Protein AF-A0A1A8P3C8-F1 (afdb_monomer)

Foldseek 3Di:
DVVVLVVVVVVLVVVLVVVVVVLVVVLVVVVVVLVVVLVVVVVVLVVVLVVVLVVLVVVLVVVLVVLVVVLVVVLVVVLVVLVVVLVVVVVVVVVVLVVVLVVLLVVLVPDDPVCSVVSSVVSVVVSVVVVVVVNVVSVVVSVVVSVVVSVVSVVVSVVVSVVSVVVSVVVSVVSVVVSVVVVVVSVVVSVVVVVVSVVVSVVVVVVSVLVSLVVVLVSVLVVLLVVLVVLLVVLVVVLVVVLVCLVVVLVVVLVVVLVVVVVVCVVPDPDDPVVVVVVSVVVVVVSVVVSVVVSVVSVVVSVVVSVVSVVVSVVSSVVSVVVSVVVSD

Structure (mmCIF, N/CA/C/O backbone):
data_AF-A0A1A8P3C8-F1
#
_entry.id   AF-A0A1A8P3C8-F1
#
loop_
_atom_site.group_PDB
_atom_site.id
_atom_site.type_symbol
_atom_site.label_atom_id
_atom_site.label_alt_id
_atom_site.label_comp_id
_atom_site.label_asym_id
_atom_site.label_entity_id
_atom_site.label_seq_id
_atom_site.pdbx_PDB_ins_code
_atom_site.Cartn_x
_atom_site.Cartn_y
_atom_site.Cartn_z
_atom_site.occupancy
_atom_site.B_iso_or_equiv
_atom_site.auth_seq_id
_atom_site.auth_comp_id
_atom_site.auth_asym_id
_atom_site.auth_atom_id
_atom_site.pdbx_PDB_model_num
ATOM 1 N N . LEU A 1 1 ? 29.034 16.969 -39.024 1.00 65.69 1 LEU A N 1
ATOM 2 C CA . LEU A 1 1 ? 28.528 15.589 -38.838 1.00 65.69 1 LEU A CA 1
ATOM 3 C C . LEU A 1 1 ? 28.805 15.073 -37.428 1.00 65.69 1 LEU A C 1
ATOM 5 O O . LEU A 1 1 ? 27.858 15.051 -36.661 1.00 65.69 1 LEU A O 1
ATOM 9 N N . ARG A 1 2 ? 30.062 14.889 -36.991 1.00 72.62 2 ARG A N 1
ATOM 10 C CA . ARG A 1 2 ? 30.375 14.493 -35.593 1.00 72.62 2 ARG A CA 1
ATOM 11 C C . ARG A 1 2 ? 29.767 15.404 -34.506 1.00 72.62 2 ARG A C 1
ATOM 13 O O . ARG A 1 2 ? 29.265 14.941 -33.492 1.00 72.62 2 ARG A O 1
ATOM 20 N N . ARG A 1 3 ? 29.732 16.724 -34.744 1.00 83.31 3 ARG A N 1
ATOM 21 C CA . ARG A 1 3 ? 29.072 17.710 -33.857 1.00 83.31 3 ARG A CA 1
ATOM 22 C C . ARG A 1 3 ? 27.536 17.617 -33.864 1.00 83.31 3 ARG A C 1
ATOM 24 O O . ARG A 1 3 ? 26.894 18.076 -32.928 1.00 83.31 3 ARG A O 1
ATOM 31 N N . GLN A 1 4 ? 26.939 17.093 -34.931 1.00 82.19 4 GLN A N 1
ATOM 32 C CA . GLN A 1 4 ? 25.492 16.899 -35.036 1.00 82.19 4 GLN A CA 1
ATOM 33 C C . GLN A 1 4 ? 25.075 15.614 -34.319 1.00 82.19 4 GLN A C 1
ATOM 35 O O . GLN A 1 4 ? 24.212 15.687 -33.457 1.00 82.19 4 GLN A O 1
ATOM 40 N N . GLU A 1 5 ? 25.782 14.510 -34.560 1.00 81.06 5 GLU A N 1
ATOM 41 C CA . GLU A 1 5 ? 25.603 13.233 -33.851 1.00 81.06 5 GLU A CA 1
ATOM 42 C C . GLU A 1 5 ? 25.737 13.417 -32.327 1.00 81.06 5 GLU A C 1
ATOM 44 O O . GLU A 1 5 ? 24.886 12.975 -31.561 1.00 81.06 5 GLU A O 1
ATOM 49 N N . LEU A 1 6 ? 26.731 14.191 -31.868 1.00 86.25 6 LEU A N 1
ATOM 50 C CA . LEU A 1 6 ? 26.887 14.513 -30.443 1.00 86.25 6 LEU A CA 1
ATOM 51 C C . LEU A 1 6 ? 25.710 15.327 -29.870 1.00 86.25 6 LEU A C 1
ATOM 53 O O . LEU A 1 6 ? 25.357 15.171 -28.703 1.00 86.25 6 LEU A O 1
ATOM 57 N N . ARG A 1 7 ? 25.110 16.223 -30.665 1.00 90.00 7 ARG A N 1
ATOM 58 C CA . ARG A 1 7 ? 23.929 16.990 -30.236 1.00 90.00 7 ARG A CA 1
ATOM 59 C C . ARG A 1 7 ? 22.693 16.098 -30.153 1.00 90.00 7 ARG A C 1
ATOM 61 O O . ARG A 1 7 ? 21.955 16.218 -29.184 1.00 90.00 7 ARG A O 1
ATOM 68 N N . GLU A 1 8 ? 22.509 15.201 -31.119 1.00 88.50 8 GLU A N 1
ATOM 69 C CA . GLU A 1 8 ? 21.424 14.212 -31.129 1.00 88.50 8 GLU A CA 1
ATOM 70 C C . GLU A 1 8 ? 21.499 13.301 -29.889 1.00 88.50 8 GLU A C 1
ATOM 72 O O . GLU A 1 8 ? 20.498 13.137 -29.197 1.00 88.50 8 GLU A O 1
ATOM 77 N N . LEU A 1 9 ? 22.696 12.822 -29.523 1.00 88.69 9 LEU A N 1
ATOM 78 C CA . LEU A 1 9 ? 22.902 12.024 -28.304 1.00 88.69 9 LEU A CA 1
ATOM 79 C C . LEU A 1 9 ? 22.578 12.795 -27.014 1.00 88.69 9 LEU A C 1
ATOM 81 O O . LEU A 1 9 ? 21.947 12.253 -26.112 1.00 88.69 9 LEU A O 1
ATOM 85 N N . ARG A 1 10 ? 22.968 14.073 -26.922 1.00 93.00 10 ARG A N 1
ATOM 86 C CA . ARG A 1 10 ? 22.642 14.913 -25.754 1.00 93.00 10 ARG A CA 1
ATOM 87 C C . ARG A 1 10 ? 21.142 15.165 -25.615 1.00 93.00 10 ARG A C 1
ATOM 89 O O . ARG A 1 10 ? 20.639 15.222 -24.497 1.00 93.00 10 ARG A O 1
ATOM 96 N N . LEU A 1 11 ? 20.440 15.351 -26.733 1.00 93.81 11 LEU A N 1
ATOM 97 C CA . LEU A 1 11 ? 18.987 15.515 -26.725 1.00 93.81 11 LEU A CA 1
ATOM 98 C C . LEU A 1 11 ? 18.300 14.229 -26.267 1.00 93.81 11 LEU A C 1
ATOM 100 O O . LEU A 1 11 ? 17.452 14.300 -25.383 1.00 93.81 11 LEU A O 1
ATOM 104 N N . LEU A 1 12 ? 18.729 13.074 -26.786 1.00 93.38 12 LEU A N 1
ATOM 105 C CA . LEU A 1 12 ? 18.213 11.772 -26.368 1.00 93.38 12 LEU A CA 1
ATOM 106 C C . LEU A 1 12 ? 18.389 11.555 -24.857 1.00 93.38 12 LEU A C 1
ATOM 108 O O . LEU A 1 12 ? 17.423 11.249 -24.169 1.00 93.38 12 LEU A O 1
ATOM 112 N N . GLN A 1 13 ? 19.582 11.828 -24.321 1.00 93.75 13 GLN A N 1
ATOM 113 C CA . GLN A 1 13 ? 19.852 11.714 -22.884 1.00 93.75 13 GLN A CA 1
ATOM 114 C C . GLN A 1 13 ? 18.961 12.642 -22.040 1.00 93.75 13 GLN A C 1
ATOM 116 O O . GLN A 1 13 ? 18.488 12.265 -20.968 1.00 93.75 13 GLN A O 1
ATOM 121 N N . LYS A 1 14 ? 18.706 13.867 -22.514 1.00 96.88 14 LYS A N 1
ATOM 122 C CA . LYS A 1 14 ? 17.813 14.809 -21.825 1.00 96.88 14 LYS A CA 1
ATOM 123 C C . LYS A 1 14 ? 16.360 14.323 -21.833 1.00 96.88 14 LYS A C 1
ATOM 125 O O . LYS A 1 14 ? 15.650 14.510 -20.848 1.00 96.88 14 LYS A O 1
ATOM 130 N N . GLU A 1 15 ? 15.910 13.720 -22.931 1.00 94.88 15 GLU A N 1
ATOM 131 C CA . GLU A 1 15 ? 14.579 13.114 -23.030 1.00 94.88 15 GLU A CA 1
ATOM 132 C C . GLU A 1 15 ? 14.437 11.893 -22.115 1.00 94.88 15 GLU A C 1
ATOM 134 O O . GLU A 1 15 ? 13.430 11.791 -21.419 1.00 94.88 15 GLU A O 1
ATOM 139 N N . GLU A 1 16 ? 15.452 11.025 -22.056 1.00 95.06 16 GLU A N 1
ATOM 140 C CA . GLU A 1 16 ? 15.522 9.884 -21.130 1.00 95.06 16 GLU A CA 1
ATOM 141 C C . GLU A 1 16 ? 15.385 10.342 -19.673 1.00 95.06 16 GLU A C 1
ATOM 143 O O . GLU A 1 16 ? 14.496 9.881 -18.958 1.00 95.06 16 GLU A O 1
ATOM 148 N N . GLN A 1 17 ? 16.199 11.318 -19.253 1.00 96.44 17 GLN A N 1
ATOM 149 C CA . GLN A 1 17 ? 16.143 11.884 -17.900 1.00 96.44 17 GLN A CA 1
ATOM 150 C C . GLN A 1 17 ? 14.775 12.491 -17.586 1.00 96.44 17 GLN A C 1
ATOM 152 O O . GLN A 1 17 ? 14.251 12.318 -16.487 1.00 96.44 17 GLN A O 1
ATOM 157 N N . ARG A 1 18 ? 14.172 13.193 -18.551 1.00 97.81 18 ARG A N 1
ATOM 158 C CA . ARG A 1 18 ? 12.847 13.795 -18.378 1.00 97.81 18 ARG A CA 1
ATOM 159 C C . ARG A 1 18 ? 11.758 12.736 -18.231 1.00 97.81 18 ARG A C 1
ATOM 161 O O . ARG A 1 18 ? 10.887 12.892 -17.380 1.00 97.81 18 ARG A O 1
ATOM 168 N N . ALA A 1 19 ? 11.801 11.684 -19.045 1.00 97.06 19 ALA A N 1
ATOM 169 C CA . ALA A 1 19 ? 10.847 10.584 -18.971 1.00 97.06 19 ALA A CA 1
ATOM 170 C C . ALA A 1 19 ? 10.984 9.821 -17.646 1.00 97.06 19 ALA A C 1
ATOM 172 O O 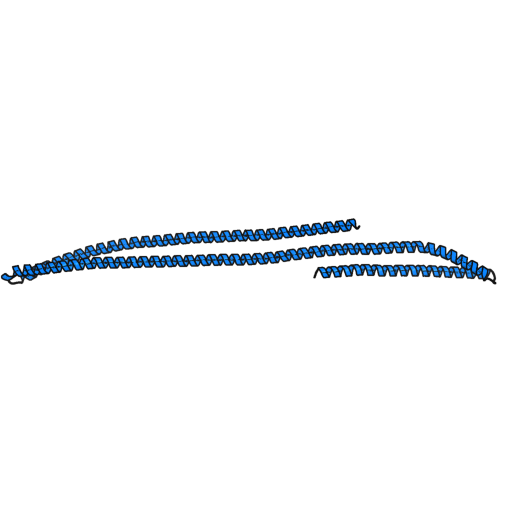. ALA A 1 19 ? 9.977 9.530 -17.003 1.00 97.06 19 ALA A O 1
ATOM 173 N N . GLN A 1 20 ? 12.219 9.576 -17.197 1.00 97.00 20 GLN A N 1
ATOM 174 C CA . GLN A 1 20 ? 12.497 8.939 -15.913 1.00 97.00 20 GLN A CA 1
ATOM 175 C C . GLN A 1 20 ? 12.000 9.789 -14.739 1.00 97.00 20 GLN A C 1
ATOM 177 O O . GLN A 1 20 ? 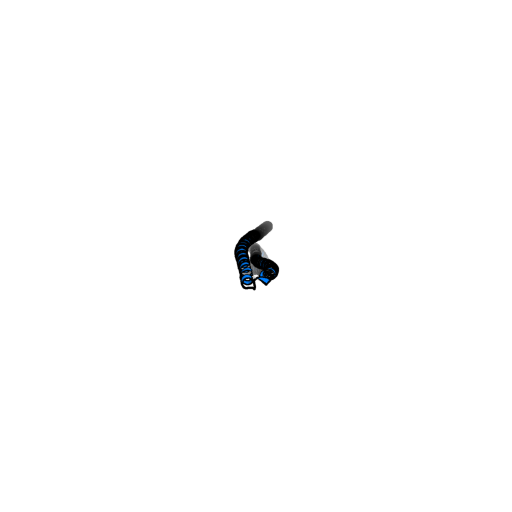11.265 9.280 -13.903 1.00 97.00 20 GLN A O 1
ATOM 182 N N . ALA A 1 21 ? 12.318 11.086 -14.710 1.00 98.06 21 ALA A N 1
ATOM 183 C CA . ALA A 1 21 ? 11.843 11.993 -13.666 1.00 98.06 21 ALA A CA 1
ATOM 184 C C . ALA A 1 21 ? 10.308 12.095 -13.638 1.00 98.06 21 ALA A C 1
ATOM 186 O O . ALA A 1 21 ? 9.705 12.081 -12.567 1.00 98.06 21 ALA A O 1
ATOM 187 N N . GLY A 1 22 ? 9.672 12.155 -14.813 1.00 98.25 22 GLY A N 1
ATOM 188 C CA . GLY A 1 22 ? 8.214 12.173 -14.927 1.00 98.25 22 GLY A CA 1
ATOM 189 C C . GLY A 1 22 ? 7.567 10.893 -14.400 1.00 98.25 22 GLY A C 1
ATOM 190 O O . GLY A 1 22 ? 6.559 10.963 -13.697 1.00 98.25 22 GLY A O 1
ATOM 191 N N . LEU A 1 23 ? 8.160 9.730 -14.692 1.00 98.31 23 LEU A N 1
ATOM 192 C CA . LEU A 1 23 ? 7.687 8.469 -14.136 1.00 98.31 23 LEU A CA 1
ATOM 193 C C . LEU A 1 23 ? 7.885 8.435 -12.619 1.00 98.31 23 LEU A C 1
ATOM 195 O O . LEU A 1 23 ? 6.915 8.193 -11.914 1.00 98.31 23 LEU A O 1
ATOM 199 N N . THR A 1 24 ? 9.081 8.735 -12.107 1.00 97.88 24 THR A N 1
ATOM 200 C CA . THR A 1 24 ? 9.362 8.748 -10.661 1.00 97.88 24 THR A CA 1
ATOM 201 C C . THR A 1 24 ? 8.366 9.619 -9.898 1.00 97.88 24 THR A C 1
ATOM 203 O O . THR A 1 24 ? 7.725 9.125 -8.975 1.00 97.88 24 THR A O 1
ATOM 206 N N . ALA A 1 25 ? 8.131 10.855 -10.350 1.00 98.50 25 ALA A N 1
ATOM 207 C CA . ALA A 1 25 ? 7.164 11.756 -9.722 1.00 98.50 25 ALA A CA 1
ATOM 208 C C . ALA A 1 25 ? 5.732 11.184 -9.725 1.00 98.50 25 ALA A C 1
ATOM 210 O O . ALA A 1 25 ? 4.996 11.319 -8.747 1.00 98.50 25 ALA A O 1
ATOM 211 N N . LYS A 1 26 ? 5.328 10.503 -10.807 1.00 98.44 26 LYS A N 1
ATOM 212 C CA . LYS A 1 26 ? 4.030 9.816 -10.878 1.00 98.44 26 LYS A CA 1
ATOM 213 C C . LYS A 1 26 ? 3.940 8.673 -9.859 1.00 98.44 26 LYS A C 1
ATOM 215 O O . LYS A 1 26 ? 2.918 8.554 -9.188 1.00 98.44 26 LYS A O 1
A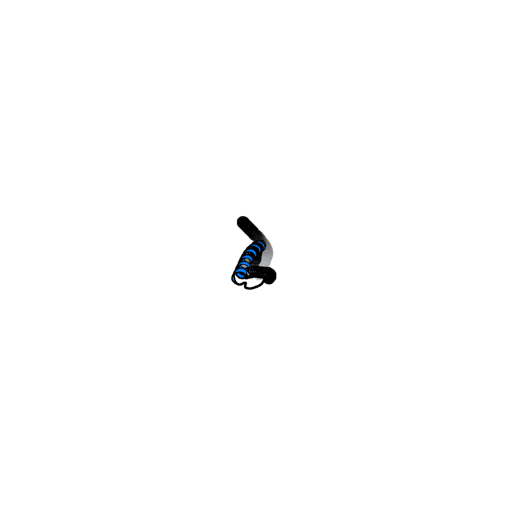TOM 220 N N . LEU A 1 27 ? 4.975 7.838 -9.739 1.00 98.19 27 LEU A N 1
ATOM 221 C CA . LEU A 1 27 ? 4.982 6.700 -8.806 1.00 98.19 27 LEU A CA 1
ATOM 222 C C . LEU A 1 27 ? 5.005 7.167 -7.342 1.00 98.19 27 LEU A C 1
ATOM 224 O O . LEU A 1 27 ? 4.300 6.600 -6.504 1.00 98.19 27 LEU A O 1
ATOM 228 N N . GLU A 1 28 ? 5.752 8.231 -7.043 1.00 98.00 28 GLU A N 1
ATOM 229 C CA . GLU A 1 28 ? 5.759 8.884 -5.729 1.00 98.00 28 GLU A CA 1
ATOM 230 C C . GLU A 1 28 ? 4.367 9.420 -5.380 1.00 98.00 28 GLU A C 1
ATOM 232 O O . GLU A 1 28 ? 3.825 9.084 -4.328 1.00 98.00 28 GLU A O 1
ATOM 237 N N . SER A 1 29 ? 3.734 10.152 -6.302 1.00 98.31 29 SER A N 1
ATOM 238 C CA . SER A 1 29 ? 2.381 10.684 -6.109 1.00 98.31 29 SER A CA 1
ATOM 239 C C . SER A 1 29 ? 1.339 9.582 -5.877 1.00 98.31 29 SER A C 1
ATOM 241 O O . SER A 1 29 ? 0.492 9.716 -4.993 1.00 98.31 29 SER A O 1
ATOM 243 N N . GLN A 1 30 ? 1.414 8.466 -6.611 1.00 97.94 30 GLN A N 1
ATOM 244 C CA . GLN A 1 30 ? 0.529 7.314 -6.394 1.00 97.94 30 GLN A CA 1
ATOM 245 C C . GLN A 1 30 ? 0.724 6.687 -5.008 1.00 97.94 30 GLN A C 1
ATOM 247 O O . GLN A 1 30 ? -0.255 6.347 -4.342 1.00 97.94 30 GLN A O 1
ATOM 252 N N . THR A 1 31 ? 1.976 6.558 -4.565 1.00 97.69 31 THR A N 1
ATOM 253 C CA . THR A 1 31 ? 2.311 6.046 -3.227 1.00 97.69 31 THR A CA 1
ATOM 254 C C . THR A 1 31 ? 1.752 6.956 -2.138 1.00 97.69 31 THR A C 1
ATOM 256 O O . THR A 1 31 ? 1.104 6.480 -1.209 1.00 97.69 31 THR A O 1
ATOM 259 N N . GLU A 1 32 ? 1.938 8.269 -2.278 1.00 97.94 32 GLU A N 1
ATOM 260 C CA . GLU A 1 32 ? 1.443 9.257 -1.320 1.00 97.94 32 GLU A CA 1
ATOM 261 C C . GLU A 1 32 ? -0.091 9.281 -1.267 1.00 97.94 32 GLU A C 1
ATOM 263 O O . GLU A 1 32 ? -0.680 9.331 -0.188 1.00 97.94 32 GLU A O 1
ATOM 268 N N . GLN A 1 33 ? -0.764 9.205 -2.418 1.00 97.69 33 GLN A N 1
ATOM 269 C CA . GLN A 1 33 ? -2.224 9.155 -2.479 1.00 97.69 33 GLN A CA 1
ATOM 270 C C . GLN A 1 33 ? -2.779 7.888 -1.816 1.00 97.69 33 GLN A C 1
ATOM 272 O O . GLN A 1 33 ? -3.798 7.942 -1.129 1.00 97.69 33 GLN A O 1
ATOM 277 N N . MET A 1 34 ? -2.123 6.746 -2.017 1.00 97.44 34 MET A N 1
ATOM 278 C CA . MET A 1 34 ? -2.484 5.489 -1.367 1.00 97.44 34 MET A CA 1
ATOM 279 C C . MET A 1 34 ? -2.292 5.582 0.155 1.00 97.44 34 MET A C 1
ATOM 281 O O . MET A 1 34 ? -3.234 5.288 0.889 1.00 97.44 34 MET A O 1
ATOM 285 N N . GLN A 1 35 ? -1.160 6.119 0.625 1.00 96.69 35 GLN A N 1
ATOM 286 C CA . GLN A 1 35 ? -0.916 6.336 2.055 1.00 96.69 35 GLN A CA 1
ATOM 287 C C . GLN A 1 35 ? -1.957 7.271 2.685 1.00 96.69 35 GLN A C 1
ATOM 289 O O . GLN A 1 35 ? -2.538 6.943 3.713 1.00 96.69 35 GLN A O 1
ATOM 294 N N . LYS A 1 36 ? -2.270 8.402 2.037 1.00 98.06 36 LYS A N 1
ATOM 295 C CA . LYS A 1 36 ? -3.286 9.346 2.532 1.00 98.06 36 LYS A CA 1
ATOM 296 C C . LYS A 1 36 ? -4.665 8.705 2.672 1.00 98.06 36 LYS A C 1
ATOM 298 O O . LYS A 1 36 ? -5.367 8.999 3.635 1.00 98.06 36 LYS A O 1
ATOM 303 N N . ARG A 1 37 ? -5.067 7.853 1.720 1.00 97.31 37 ARG A N 1
ATOM 304 C CA . ARG A 1 37 ? -6.344 7.122 1.794 1.00 97.31 37 ARG A CA 1
ATOM 305 C C . ARG A 1 37 ? -6.354 6.156 2.978 1.00 97.31 37 ARG A C 1
ATOM 307 O O . ARG A 1 37 ? -7.315 6.166 3.739 1.00 97.31 37 ARG A O 1
ATOM 314 N N . PHE A 1 38 ? -5.269 5.410 3.175 1.00 97.06 38 PHE A N 1
ATOM 315 C CA . PHE A 1 38 ? -5.132 4.498 4.308 1.00 97.06 38 PHE A CA 1
ATOM 316 C C . PHE A 1 38 ? -5.170 5.220 5.660 1.00 97.06 38 PHE A C 1
ATOM 318 O O . PHE A 1 38 ? -5.892 4.804 6.564 1.00 97.06 38 PHE A O 1
ATOM 325 N N . ASP A 1 39 ? -4.461 6.341 5.793 1.00 97.12 39 ASP A N 1
ATOM 326 C CA . ASP A 1 39 ? -4.458 7.124 7.031 1.00 97.12 39 ASP A CA 1
ATOM 327 C C . ASP A 1 39 ? -5.857 7.685 7.337 1.00 97.12 39 ASP A C 1
ATOM 329 O O . ASP A 1 39 ? -6.294 7.712 8.490 1.00 97.12 39 ASP A O 1
ATOM 333 N N . GLN A 1 40 ? -6.589 8.127 6.309 1.00 97.56 40 GLN A N 1
ATOM 334 C CA . GLN A 1 40 ? -7.971 8.593 6.454 1.00 97.56 40 GLN A CA 1
ATOM 335 C C . GLN A 1 40 ? -8.907 7.466 6.891 1.00 97.56 40 GLN A C 1
ATOM 337 O O . GLN A 1 40 ? -9.678 7.656 7.833 1.00 97.56 40 GLN A O 1
ATOM 342 N N . GLU A 1 41 ? -8.823 6.301 6.250 1.00 96.81 41 GLU A N 1
ATOM 343 C CA . GLU A 1 41 ? -9.629 5.128 6.594 1.00 96.81 41 GLU A CA 1
ATOM 344 C C . GLU A 1 41 ? -9.333 4.642 8.018 1.00 96.81 41 GLU A C 1
ATOM 346 O O . GLU A 1 41 ? -10.257 4.443 8.808 1.00 96.81 41 GLU A O 1
ATOM 351 N N . THR A 1 42 ? -8.055 4.561 8.390 1.00 96.38 42 THR A N 1
ATOM 352 C CA . THR A 1 42 ? -7.607 4.183 9.737 1.00 96.38 42 THR A CA 1
ATOM 353 C C . THR A 1 42 ? -8.177 5.121 10.794 1.00 96.38 42 THR A C 1
ATOM 355 O O . THR A 1 42 ? -8.770 4.679 11.781 1.00 96.38 42 THR A O 1
ATOM 358 N N . ASN A 1 43 ? -8.045 6.432 10.580 1.00 97.00 43 ASN A N 1
ATOM 359 C CA . ASN A 1 43 ? -8.548 7.430 11.517 1.00 97.00 43 ASN A CA 1
ATOM 360 C C . ASN A 1 43 ? -10.078 7.418 11.608 1.00 97.00 43 ASN A C 1
ATOM 362 O O . ASN A 1 43 ? -10.623 7.534 12.707 1.00 97.00 43 ASN A O 1
ATOM 366 N N . ALA A 1 44 ? -10.775 7.252 10.482 1.00 97.12 44 ALA A N 1
ATOM 367 C CA . ALA A 1 44 ? -12.229 7.152 10.455 1.00 97.12 44 ALA A CA 1
ATOM 368 C C . ALA A 1 44 ? -12.718 5.915 11.220 1.00 97.12 44 ALA A C 1
ATOM 370 O O . ALA A 1 44 ? -13.604 6.030 12.067 1.00 97.12 44 ALA A O 1
ATOM 371 N N . LYS A 1 45 ? -12.097 4.754 10.981 1.00 96.50 45 LYS A N 1
ATOM 372 C CA . LYS A 1 45 ? -12.454 3.490 11.632 1.00 96.50 45 LYS A CA 1
ATOM 373 C C . LYS A 1 45 ? -12.170 3.543 13.130 1.00 96.50 45 LYS A C 1
ATOM 375 O O . LYS A 1 45 ? -13.045 3.222 13.928 1.00 96.50 45 LYS A O 1
ATOM 380 N N . LYS A 1 46 ? -11.001 4.057 13.525 1.00 95.44 46 LYS A N 1
ATOM 381 C CA . LYS A 1 46 ? -10.655 4.277 14.935 1.00 95.44 46 LYS A CA 1
ATOM 382 C C . LYS A 1 46 ? -11.676 5.182 15.625 1.00 95.44 46 LYS A C 1
ATOM 384 O O . LYS A 1 46 ? -12.238 4.793 16.642 1.00 95.44 46 LYS A O 1
ATOM 389 N N . LYS A 1 47 ? -11.980 6.342 15.035 1.00 97.44 47 LYS A N 1
ATOM 390 C CA . LYS A 1 47 ? -12.955 7.288 15.592 1.00 97.44 47 LYS A CA 1
ATOM 391 C C . LYS A 1 47 ? -14.354 6.679 15.710 1.00 97.44 47 LYS A C 1
ATOM 393 O O . LYS A 1 47 ? -15.035 6.931 16.701 1.00 97.44 47 LYS A O 1
ATOM 398 N N . HIS A 1 48 ? -14.781 5.900 14.718 1.00 97.00 48 HIS A N 1
ATOM 399 C CA . HIS A 1 48 ? -16.066 5.206 14.750 1.00 97.00 48 HIS A CA 1
ATOM 400 C C . HIS A 1 48 ? -16.147 4.252 15.946 1.00 97.00 48 HIS A C 1
ATOM 402 O O . HIS A 1 48 ? -17.041 4.404 16.774 1.00 97.00 48 HIS A O 1
ATOM 408 N N . TYR A 1 49 ? -15.178 3.345 16.093 1.00 97.44 49 TYR A N 1
ATOM 409 C CA . TYR A 1 49 ? -15.176 2.388 17.199 1.00 97.44 49 TYR A CA 1
ATOM 410 C C . TYR A 1 49 ? -14.997 3.046 18.572 1.00 97.44 49 TYR A C 1
ATOM 412 O O . TYR A 1 49 ? -15.620 2.597 19.529 1.00 97.44 49 TYR A O 1
ATOM 420 N N . ASP A 1 50 ? -14.193 4.107 18.678 1.00 96.69 50 ASP A N 1
ATOM 421 C CA . ASP A 1 50 ? -14.032 4.850 19.933 1.00 96.69 50 ASP A CA 1
ATOM 422 C C . ASP A 1 50 ? -15.368 5.506 20.353 1.00 96.69 50 ASP A C 1
ATOM 424 O O . ASP A 1 50 ? -15.765 5.421 21.514 1.00 96.69 50 ASP A O 1
ATOM 428 N N . THR A 1 51 ? -16.110 6.082 19.395 1.00 98.00 51 THR A N 1
ATOM 429 C CA . THR A 1 51 ? -17.433 6.695 19.639 1.00 98.00 51 THR A CA 1
ATOM 430 C C . THR A 1 51 ? -18.482 5.652 20.031 1.00 98.00 51 THR A C 1
ATOM 432 O O . THR A 1 51 ? -19.246 5.845 20.975 1.00 98.00 51 THR A O 1
ATOM 435 N N . GLU A 1 52 ? -18.531 4.532 19.311 1.00 97.69 52 GLU A N 1
ATOM 436 C CA . GLU A 1 52 ? -19.491 3.459 19.575 1.00 97.69 52 GLU A CA 1
ATOM 437 C C . GLU A 1 52 ? -19.223 2.763 20.917 1.00 97.69 52 GLU A C 1
ATOM 439 O O . GLU A 1 52 ? -20.167 2.429 21.635 1.00 97.69 52 GLU A O 1
ATOM 444 N N . LEU A 1 53 ? -17.951 2.618 21.308 1.00 97.00 53 LEU A N 1
ATOM 445 C CA . LEU A 1 53 ? -17.579 2.112 22.627 1.00 97.00 53 LEU A CA 1
ATOM 446 C C . LEU A 1 53 ? -18.068 3.046 23.740 1.00 97.00 53 LEU A C 1
ATOM 448 O O . LEU A 1 53 ? -18.685 2.578 24.695 1.00 97.00 53 LEU A O 1
ATOM 452 N N . GLU A 1 54 ? -17.856 4.358 23.603 1.00 97.31 54 GLU A N 1
ATOM 453 C CA . GLU A 1 54 ? -18.339 5.347 24.575 1.00 97.31 54 GLU A CA 1
ATOM 454 C C . GLU A 1 54 ? -19.875 5.329 24.684 1.00 97.31 54 GLU A C 1
ATOM 456 O O . GLU A 1 54 ? -20.438 5.318 25.784 1.00 97.31 54 GLU A O 1
ATOM 461 N N . ASN A 1 55 ? -20.571 5.264 23.546 1.00 97.75 55 ASN A N 1
ATOM 462 C CA . ASN A 1 55 ? -22.029 5.157 23.505 1.00 97.75 55 ASN A CA 1
ATOM 463 C C . ASN A 1 55 ? -22.525 3.890 24.212 1.00 97.75 55 ASN A C 1
ATOM 465 O O . ASN A 1 55 ? -23.469 3.952 25.006 1.00 97.75 55 ASN A O 1
ATOM 469 N N . MET A 1 56 ? -21.881 2.753 23.952 1.00 97.44 56 MET A N 1
ATOM 470 C CA . MET A 1 56 ? -22.196 1.477 24.583 1.00 97.44 56 MET A CA 1
ATOM 471 C C . MET A 1 56 ? -21.983 1.540 26.100 1.00 97.44 56 MET A C 1
ATOM 473 O O . MET A 1 56 ? -22.885 1.173 26.852 1.00 97.44 56 MET A O 1
ATOM 477 N N . GLU A 1 57 ? -20.853 2.067 26.571 1.00 96.12 57 GLU A N 1
ATOM 478 C CA . GLU A 1 57 ? -20.570 2.222 28.004 1.00 96.12 57 GLU A CA 1
ATOM 479 C C . GLU A 1 57 ? -21.599 3.123 28.696 1.00 96.12 57 GLU A C 1
ATOM 481 O O . GLU A 1 57 ? -22.098 2.803 29.781 1.00 96.12 57 GLU A O 1
ATOM 486 N N . LYS A 1 58 ? -21.992 4.221 28.044 1.00 98.00 58 LYS A N 1
ATOM 487 C CA . LYS A 1 58 ? -23.029 5.123 28.552 1.00 98.00 58 LYS A CA 1
ATOM 488 C C . LYS A 1 58 ? -24.387 4.429 28.666 1.00 98.00 58 LYS A C 1
ATOM 490 O O . LYS A 1 58 ? -25.062 4.582 29.685 1.00 98.00 58 LYS A O 1
ATOM 495 N N . GLN A 1 59 ? -24.783 3.656 27.656 1.00 97.38 59 GLN A N 1
ATOM 496 C CA . GLN A 1 59 ? -26.028 2.881 27.685 1.00 97.38 59 GLN A CA 1
ATOM 497 C C . GLN A 1 59 ? -26.005 1.810 28.781 1.00 97.38 59 GLN A C 1
ATOM 499 O O . GLN A 1 59 ? -26.990 1.643 29.502 1.00 97.38 59 GLN A O 1
ATOM 504 N N . GLN A 1 60 ? -24.881 1.107 28.943 1.00 97.12 60 GLN A N 1
ATOM 505 C CA . GLN A 1 60 ? -24.706 0.100 29.990 1.00 97.12 60 GLN A CA 1
ATOM 506 C C . GLN A 1 60 ? -24.827 0.715 31.385 1.00 97.12 60 GLN A C 1
ATOM 508 O O . GLN A 1 60 ? -25.574 0.198 32.215 1.00 97.12 60 GLN A O 1
ATOM 513 N N . LYS A 1 61 ? -24.171 1.858 31.620 1.00 97.38 61 LYS A N 1
ATOM 514 C CA . LYS A 1 61 ? -24.265 2.596 32.883 1.00 97.38 61 LYS A CA 1
ATOM 515 C C . LYS A 1 61 ? -25.709 2.988 33.207 1.00 97.38 61 LYS A C 1
ATOM 517 O O . LYS A 1 61 ? -26.193 2.681 34.290 1.00 97.38 61 LYS A O 1
ATOM 522 N N . GLN A 1 62 ? -26.420 3.586 32.250 1.00 97.81 62 GLN A N 1
ATOM 523 C CA . GLN A 1 62 ? -27.827 3.964 32.431 1.00 97.81 62 GLN A CA 1
ATOM 524 C C . GLN A 1 62 ? -28.726 2.758 32.729 1.00 97.81 62 GLN A C 1
ATOM 526 O O . GLN A 1 62 ? -29.661 2.858 33.524 1.00 97.81 62 GLN A O 1
ATOM 531 N N . LYS A 1 63 ? -28.456 1.607 32.101 1.00 97.56 63 LYS A N 1
ATOM 532 C CA . LYS A 1 63 ? -29.208 0.372 32.344 1.00 97.56 63 LYS A CA 1
ATOM 533 C C . LYS A 1 63 ? -29.013 -0.131 33.777 1.00 97.56 63 LYS A C 1
ATOM 535 O O . LYS A 1 63 ? -30.003 -0.480 34.414 1.00 97.56 63 LYS A O 1
ATOM 540 N N . ILE A 1 64 ? -27.777 -0.133 34.283 1.00 97.75 64 ILE A N 1
ATOM 541 C CA . ILE A 1 64 ? -27.470 -0.524 35.668 1.00 97.75 64 ILE A CA 1
ATOM 542 C C . ILE A 1 64 ? -28.138 0.431 36.660 1.00 97.75 64 ILE A C 1
ATOM 544 O O . ILE A 1 64 ? -28.900 -0.024 37.508 1.00 97.75 64 ILE A O 1
ATOM 548 N N . GLU A 1 65 ? -27.956 1.745 36.489 1.00 97.81 65 GLU A N 1
ATOM 549 C CA . GLU A 1 65 ? -28.559 2.766 37.362 1.00 97.81 65 GLU A CA 1
ATOM 550 C C . GLU A 1 65 ? -30.090 2.631 37.428 1.00 97.81 65 GLU A C 1
ATOM 552 O O . GLU A 1 65 ? -30.697 2.772 38.492 1.00 97.81 65 GLU A O 1
ATOM 557 N N . LYS A 1 66 ? -30.732 2.305 36.299 1.00 98.19 66 LYS A N 1
ATOM 558 C CA . LYS A 1 66 ? -32.176 2.060 36.246 1.00 98.19 66 LYS A CA 1
ATOM 559 C C . LYS A 1 66 ? -32.585 0.820 37.045 1.00 98.19 66 LYS A C 1
ATOM 561 O O . LYS A 1 66 ? -33.553 0.886 37.798 1.00 98.19 66 LYS A O 1
ATOM 566 N N . ILE A 1 67 ? -31.863 -0.292 36.898 1.00 97.94 67 ILE A N 1
ATOM 567 C CA . ILE A 1 67 ? -32.148 -1.527 37.646 1.00 97.94 67 ILE A CA 1
ATOM 568 C C . ILE A 1 67 ? -31.974 -1.282 39.150 1.00 97.94 67 ILE A C 1
ATOM 570 O O . ILE A 1 67 ? -32.841 -1.662 39.934 1.00 97.94 67 ILE A O 1
ATOM 574 N N . GLU A 1 68 ? -30.912 -0.586 39.559 1.00 97.19 68 GLU A N 1
ATOM 575 C CA . GLU A 1 68 ? -30.678 -0.230 40.963 1.00 97.19 68 GLU A CA 1
ATOM 576 C C . GLU A 1 68 ? -31.783 0.675 41.527 1.00 97.19 68 GLU A C 1
ATOM 578 O O . GLU A 1 68 ? -32.236 0.487 42.663 1.00 97.19 68 GLU A O 1
ATOM 583 N N . ALA A 1 69 ? -32.261 1.647 40.745 1.00 98.06 69 ALA A N 1
ATOM 584 C CA . ALA A 1 69 ? -33.392 2.484 41.133 1.00 98.06 69 ALA A CA 1
ATOM 585 C C . ALA A 1 69 ? -34.670 1.647 41.324 1.00 98.06 69 ALA A C 1
ATOM 587 O O . ALA A 1 69 ? -35.334 1.760 42.359 1.00 98.06 69 ALA A O 1
ATOM 588 N N . ASP A 1 70 ? -34.972 0.749 40.383 1.00 98.06 70 ASP A N 1
ATOM 589 C CA . ASP A 1 70 ? -36.129 -0.149 40.453 1.00 98.06 70 ASP A CA 1
ATOM 590 C C . ASP A 1 70 ? -36.033 -1.111 41.652 1.00 98.06 70 ASP A C 1
ATOM 592 O O . ASP A 1 70 ? -37.023 -1.357 42.347 1.00 98.06 70 ASP A O 1
ATOM 596 N N . HIS A 1 71 ? -34.838 -1.631 41.945 1.00 98.06 71 HIS A N 1
ATOM 597 C CA . HIS A 1 71 ? -34.554 -2.456 43.123 1.00 98.06 71 HIS A CA 1
ATOM 598 C C . HIS A 1 71 ? -34.839 -1.720 44.430 1.00 98.06 71 HIS A C 1
ATOM 600 O O . HIS A 1 71 ? -35.473 -2.288 45.323 1.00 98.06 71 HIS A O 1
ATOM 606 N N . ASN A 1 72 ? -34.416 -0.458 44.538 1.00 97.38 72 ASN A N 1
ATOM 607 C CA . ASN A 1 72 ? -34.672 0.377 45.711 1.00 97.38 72 ASN A CA 1
ATOM 608 C C . ASN A 1 72 ? -36.170 0.637 45.917 1.00 97.38 72 ASN A C 1
ATOM 610 O O . ASN A 1 72 ? -36.665 0.541 47.045 1.00 97.38 72 ASN A O 1
ATOM 614 N N . VAL A 1 73 ? -36.907 0.923 44.838 1.00 98.00 73 VAL A N 1
ATOM 615 C CA . VAL A 1 73 ? -38.365 1.114 44.890 1.00 98.00 73 VAL A CA 1
ATOM 616 C C . VAL A 1 73 ? -39.059 -0.171 45.344 1.00 98.00 73 VAL A C 1
ATOM 618 O O . VAL A 1 73 ? -39.800 -0.148 46.328 1.00 98.00 73 VAL A O 1
ATOM 621 N N . LYS A 1 74 ? -38.750 -1.311 44.710 1.00 97.25 74 LYS A N 1
ATOM 622 C CA . LYS A 1 74 ? -39.324 -2.620 45.067 1.00 97.25 74 LYS A CA 1
ATOM 623 C C . LYS A 1 74 ? -39.051 -2.990 46.525 1.00 97.25 74 LYS A C 1
ATOM 625 O O . LYS A 1 74 ? -39.962 -3.432 47.218 1.00 97.25 74 LYS A O 1
ATOM 630 N N . LEU A 1 75 ? -37.825 -2.781 47.014 1.00 97.44 75 LEU A N 1
ATOM 631 C CA . LEU A 1 75 ? -37.461 -3.071 48.404 1.00 97.44 75 LEU A CA 1
ATOM 632 C C . LEU A 1 75 ? -38.247 -2.196 49.390 1.00 97.44 75 LEU A C 1
ATOM 634 O O . LEU A 1 75 ? -38.732 -2.684 50.415 1.00 97.44 75 LEU A O 1
ATOM 638 N N . ARG A 1 76 ? -38.399 -0.903 49.079 1.00 97.62 76 ARG A N 1
ATOM 639 C CA . ARG A 1 76 ? -39.159 0.043 49.903 1.00 97.62 76 ARG A CA 1
ATOM 640 C C . ARG A 1 76 ? -40.634 -0.336 49.975 1.00 97.62 76 ARG A C 1
ATOM 642 O O . ARG A 1 76 ? -41.206 -0.324 51.067 1.00 97.62 76 ARG A O 1
ATOM 649 N N . ASP A 1 77 ? -41.245 -0.646 48.840 1.00 97.69 77 ASP A N 1
ATOM 650 C CA . ASP A 1 77 ? -42.672 -0.955 48.771 1.00 97.69 77 ASP A CA 1
ATOM 651 C C . ASP A 1 77 ? -42.986 -2.311 49.404 1.00 97.69 77 ASP A C 1
ATOM 653 O O . ASP A 1 77 ? -43.948 -2.419 50.166 1.00 97.69 77 ASP A O 1
ATOM 657 N N . GLU A 1 78 ? -42.116 -3.304 49.219 1.00 96.88 78 GLU A N 1
ATOM 658 C CA . GLU A 1 78 ? -42.226 -4.589 49.906 1.00 96.88 78 GLU A CA 1
ATOM 659 C C . GLU A 1 78 ? -42.092 -4.433 51.428 1.00 96.88 78 GLU A C 1
ATOM 661 O O . GLU A 1 78 ? -42.914 -4.949 52.185 1.00 96.88 78 GLU A O 1
ATOM 666 N N . THR A 1 79 ? -41.123 -3.638 51.899 1.00 97.00 79 THR A N 1
ATOM 667 C CA . THR A 1 79 ? -40.957 -3.356 53.336 1.00 97.00 79 THR A CA 1
ATOM 668 C C . THR A 1 79 ? -42.216 -2.726 53.933 1.00 97.00 79 THR A C 1
ATOM 670 O O . THR A 1 79 ? -42.643 -3.101 55.026 1.00 97.00 79 THR A O 1
ATOM 673 N N . LYS A 1 80 ? -42.826 -1.760 53.232 1.00 97.69 80 LYS A N 1
ATOM 674 C CA . LYS A 1 80 ? -44.084 -1.135 53.673 1.00 97.69 80 LYS A CA 1
ATOM 675 C C . LYS A 1 80 ? -45.225 -2.148 53.710 1.00 97.69 80 LYS A C 1
ATOM 677 O O . LYS A 1 80 ? -45.985 -2.152 54.676 1.00 97.69 80 LYS A O 1
ATOM 682 N N . ARG A 1 81 ? -45.333 -3.003 52.688 1.00 97.94 81 ARG A N 1
ATOM 683 C CA . ARG A 1 81 ? -46.366 -4.041 52.601 1.00 97.94 81 ARG A CA 1
ATOM 684 C C . ARG A 1 81 ? -46.287 -5.006 53.780 1.00 97.94 81 ARG A C 1
ATOM 686 O O . ARG A 1 81 ? -47.297 -5.204 54.450 1.00 97.94 81 ARG A O 1
ATOM 693 N N . ILE A 1 82 ? -45.095 -5.536 54.065 1.00 96.62 82 ILE A N 1
ATOM 694 C CA . ILE A 1 82 ? -44.881 -6.478 55.172 1.00 96.62 82 ILE A CA 1
ATOM 695 C C . ILE A 1 82 ? -45.207 -5.813 56.511 1.00 96.62 82 ILE A C 1
ATOM 697 O O . ILE A 1 82 ? -45.914 -6.401 57.319 1.00 96.62 82 ILE A O 1
ATOM 701 N N . LYS A 1 83 ? -44.779 -4.564 56.746 1.00 96.50 83 LYS A N 1
ATOM 702 C CA . LYS A 1 83 ? -45.119 -3.847 57.990 1.00 96.50 83 LYS A CA 1
ATOM 703 C C . LYS A 1 83 ? -46.628 -3.653 58.168 1.00 96.50 83 LYS A C 1
ATOM 705 O O . LYS A 1 83 ? -47.147 -3.890 59.253 1.00 96.50 83 LYS A O 1
ATOM 710 N N . ALA A 1 84 ? -47.344 -3.284 57.106 1.00 97.38 84 ALA A N 1
ATOM 711 C CA . ALA A 1 84 ? -48.800 -3.137 57.154 1.00 97.38 84 ALA A CA 1
ATOM 712 C C . ALA A 1 84 ? -49.530 -4.479 57.380 1.00 97.38 84 ALA A C 1
ATOM 714 O O . ALA A 1 84 ? -50.633 -4.524 57.926 1.00 97.38 84 ALA A O 1
ATOM 715 N N . GLU A 1 85 ? -48.955 -5.597 56.938 1.00 96.25 85 GLU A N 1
ATOM 716 C CA . GLU A 1 85 ? -49.446 -6.943 57.247 1.00 96.25 85 GLU A CA 1
ATOM 717 C C . GLU A 1 85 ? -49.149 -7.339 58.699 1.00 96.25 85 GLU A C 1
ATOM 719 O O . GLU A 1 85 ? -50.062 -7.747 59.415 1.00 96.25 85 GLU A O 1
ATOM 724 N N . GLN A 1 86 ? -47.927 -7.088 59.173 1.00 96.62 86 GLN A N 1
ATOM 725 C CA . GLN A 1 86 ? -47.511 -7.306 60.559 1.00 96.62 86 GLN A CA 1
ATOM 726 C C . GLN A 1 86 ? -48.398 -6.565 61.561 1.00 96.62 86 GLN A C 1
ATOM 728 O O . GLN A 1 86 ? -48.818 -7.161 62.553 1.00 96.62 86 GLN A O 1
ATOM 733 N N . GLU A 1 87 ? -48.735 -5.299 61.293 1.00 96.00 87 GLU A N 1
ATOM 734 C CA . GLU A 1 87 ? -49.660 -4.517 62.120 1.00 96.00 87 GLU A CA 1
ATOM 735 C C . GLU A 1 87 ? -51.050 -5.159 62.174 1.00 96.00 87 GLU A C 1
ATOM 737 O O . GLU A 1 87 ? -51.624 -5.303 63.257 1.00 96.00 87 GLU A O 1
ATOM 742 N N . ARG A 1 88 ? -51.592 -5.588 61.026 1.00 96.88 88 ARG A N 1
ATOM 743 C CA . ARG A 1 88 ? -52.897 -6.266 60.962 1.00 96.88 88 ARG A CA 1
ATOM 744 C C . ARG A 1 88 ? -52.886 -7.583 61.732 1.00 96.88 88 ARG A C 1
ATOM 746 O O . ARG A 1 88 ? -53.838 -7.871 62.458 1.00 96.88 88 ARG A O 1
ATOM 753 N N . ASP A 1 89 ? -51.822 -8.364 61.611 1.00 96.25 89 ASP A N 1
ATOM 754 C CA . ASP A 1 89 ? -51.705 -9.644 62.304 1.00 96.25 89 ASP A CA 1
ATOM 755 C C . ASP A 1 89 ? -51.436 -9.476 63.801 1.00 96.25 89 ASP A C 1
ATOM 757 O O . ASP A 1 89 ? -51.970 -10.245 64.601 1.00 96.25 89 ASP A O 1
ATOM 761 N N . TYR A 1 90 ? -50.713 -8.429 64.209 1.00 96.25 90 TYR A N 1
ATOM 762 C CA . TYR A 1 90 ? -50.536 -8.093 65.623 1.00 96.25 90 TYR A CA 1
ATOM 763 C C . TYR A 1 90 ? -51.868 -7.712 66.283 1.00 96.25 90 TYR A C 1
ATOM 765 O O . TYR A 1 90 ? -52.161 -8.178 67.384 1.00 96.25 90 TYR A O 1
ATOM 773 N N . HIS A 1 91 ? -52.732 -6.954 65.596 1.00 95.94 91 HIS A N 1
ATOM 774 C CA . HIS A 1 91 ? -54.083 -6.663 66.096 1.00 95.94 91 HIS A CA 1
ATOM 775 C C . HIS A 1 91 ? -54.903 -7.943 66.305 1.00 95.94 91 HIS A C 1
ATOM 777 O O . HIS A 1 91 ? -55.471 -8.140 67.382 1.00 95.94 91 HIS A O 1
ATOM 783 N N . LYS A 1 92 ? -54.905 -8.856 65.322 1.00 96.06 92 LYS A N 1
ATOM 784 C CA . LYS A 1 92 ? -55.580 -10.160 65.451 1.00 96.06 92 LYS A CA 1
ATOM 785 C C . LYS A 1 92 ? -55.023 -10.970 66.626 1.00 96.06 92 LYS A C 1
ATOM 787 O O . LYS A 1 92 ? -55.793 -11.558 67.383 1.00 96.06 92 LYS A O 1
ATOM 792 N N . PHE A 1 93 ? -53.702 -10.987 66.801 1.00 96.12 93 PHE A N 1
ATOM 793 C CA . PHE A 1 93 ? -53.033 -11.674 67.906 1.00 96.12 93 PHE A CA 1
ATOM 794 C C . PHE A 1 93 ? -53.443 -11.105 69.275 1.00 96.12 93 PHE A C 1
ATOM 796 O O . PHE A 1 93 ? -53.815 -11.859 70.178 1.00 96.12 93 PHE A O 1
ATOM 803 N N . LEU A 1 94 ? -53.468 -9.776 69.429 1.00 94.06 94 LEU A N 1
ATOM 804 C CA . LEU A 1 94 ? -53.924 -9.126 70.662 1.00 94.06 94 LEU A CA 1
ATOM 805 C C . LEU A 1 94 ? -55.380 -9.470 70.996 1.00 94.06 94 LEU A C 1
ATOM 807 O O . LEU A 1 94 ? -55.707 -9.698 72.165 1.00 94.06 94 LEU A O 1
ATOM 811 N N . ASP A 1 95 ? -56.257 -9.529 69.996 1.00 94.56 95 ASP A N 1
ATOM 812 C CA . ASP A 1 95 ? -57.656 -9.904 70.205 1.00 94.56 95 ASP A CA 1
ATOM 813 C C . ASP A 1 95 ? -57.807 -11.376 70.613 1.00 94.56 95 ASP A C 1
ATOM 815 O O . ASP A 1 95 ? -58.581 -11.679 71.527 1.00 94.56 95 ASP A O 1
ATOM 819 N N . GLN A 1 96 ? -56.999 -12.282 70.055 1.00 94.00 96 GLN A N 1
ATOM 820 C CA . GLN A 1 96 ? -56.934 -13.677 70.509 1.00 94.00 96 GLN A CA 1
ATOM 821 C C . GLN A 1 96 ? -56.476 -13.788 71.969 1.00 94.00 96 GLN A C 1
ATOM 823 O O . GLN A 1 96 ? -57.075 -14.531 72.749 1.00 94.00 96 GLN A O 1
ATOM 828 N N . LEU A 1 97 ? -55.470 -13.013 72.386 1.00 93.12 97 LEU A N 1
ATOM 829 C CA . LEU A 1 97 ? -55.045 -12.970 73.788 1.00 93.12 97 LEU A CA 1
ATOM 830 C C . LEU A 1 97 ? -56.171 -12.455 74.702 1.00 93.12 97 LEU A C 1
ATOM 832 O O . LEU A 1 97 ? -56.443 -13.035 75.755 1.00 93.12 97 LEU A O 1
ATOM 836 N N . LYS A 1 98 ? -56.898 -11.402 74.304 1.00 92.88 98 LYS A N 1
ATOM 837 C CA . LYS A 1 98 ? -58.062 -10.918 75.074 1.00 92.88 98 LYS A CA 1
ATOM 838 C C . LYS A 1 98 ? -59.125 -12.007 75.247 1.00 92.88 98 LYS A C 1
ATOM 840 O O . LYS A 1 98 ? -59.690 -12.115 76.339 1.00 92.88 98 LYS A O 1
ATOM 845 N N . LEU A 1 99 ? -59.393 -12.801 74.207 1.00 92.31 99 LEU A N 1
ATOM 846 C CA . LEU A 1 99 ? -60.330 -13.927 74.266 1.00 92.31 99 LEU A CA 1
ATOM 847 C C . LEU A 1 99 ? -59.839 -15.019 75.226 1.00 92.31 99 LEU A C 1
ATOM 849 O O . LEU A 1 99 ? -60.563 -15.348 76.165 1.00 92.31 99 LEU A O 1
ATOM 853 N N . LYS A 1 100 ? -58.584 -15.472 75.103 1.00 91.00 100 LYS A N 1
ATOM 854 C CA . LYS A 1 100 ? -57.979 -16.450 76.029 1.00 91.00 100 LYS A CA 1
ATOM 855 C C . LYS A 1 100 ? -58.050 -15.988 77.490 1.00 91.00 100 LYS A C 1
ATOM 857 O O . LYS A 1 100 ? -58.398 -16.761 78.381 1.00 91.00 100 LYS A O 1
ATOM 862 N N . LYS A 1 101 ? -57.808 -14.699 77.765 1.00 91.31 101 LYS A N 1
ATOM 863 C CA . LYS A 1 101 ? -57.952 -14.130 79.120 1.00 91.31 101 LYS A CA 1
ATOM 864 C C . LYS A 1 101 ? -59.383 -14.252 79.660 1.00 91.31 101 LYS A C 1
ATOM 866 O O . LYS A 1 101 ? -59.561 -14.493 80.856 1.00 91.31 101 LYS A O 1
ATOM 871 N N . LYS A 1 102 ? -60.402 -14.050 78.813 1.00 91.25 102 LYS A N 1
ATOM 872 C CA . LYS A 1 102 ? -61.814 -14.238 79.196 1.00 91.25 102 LYS A CA 1
ATOM 873 C C . LYS A 1 102 ? -62.101 -15.710 79.498 1.00 91.25 102 LYS A C 1
ATOM 875 O O . LYS A 1 102 ? -62.705 -15.998 80.524 1.00 91.25 102 LYS A O 1
ATOM 880 N N . GLU A 1 103 ? -61.604 -16.631 78.678 1.00 89.06 103 GLU A N 1
ATOM 881 C CA . GLU A 1 103 ? -61.754 -18.077 78.894 1.00 89.06 103 GLU A CA 1
ATOM 882 C C . GLU A 1 103 ? -61.115 -18.540 80.210 1.00 89.06 103 GLU A C 1
ATOM 884 O O . GLU A 1 103 ? -61.741 -19.276 80.974 1.00 89.06 103 GLU A O 1
ATOM 889 N N . VAL A 1 104 ? -59.918 -18.037 80.540 1.00 88.50 104 VAL A N 1
ATOM 890 C CA . VAL A 1 104 ? -59.257 -18.305 81.827 1.00 88.50 104 VAL A CA 1
ATOM 891 C C . VAL A 1 104 ? -60.137 -17.858 82.996 1.00 88.50 104 VAL A C 1
ATOM 893 O O . VAL A 1 104 ? -60.334 -18.635 83.929 1.00 88.50 104 VAL A O 1
ATOM 896 N N . LYS A 1 105 ? -60.729 -16.657 82.942 1.00 87.00 105 LYS A N 1
ATOM 897 C CA . LYS A 1 105 ? -61.653 -16.179 83.988 1.00 87.00 105 LYS A CA 1
ATOM 898 C C . LYS A 1 105 ? -62.911 -17.050 84.088 1.00 87.00 105 LYS A C 1
ATOM 900 O O . LYS A 1 105 ? -63.225 -17.520 85.180 1.00 87.00 105 LYS A O 1
ATOM 905 N N . ASN A 1 106 ? -63.562 -17.340 82.962 1.00 86.00 106 ASN A N 1
ATOM 906 C CA . ASN A 1 106 ? -64.768 -18.176 82.906 1.00 86.00 106 ASN A CA 1
ATOM 907 C C . ASN A 1 106 ? -64.506 -19.599 83.437 1.00 86.00 106 ASN A C 1
ATOM 909 O O . ASN A 1 106 ? -65.352 -20.204 84.091 1.00 86.00 106 ASN A O 1
ATOM 913 N N . SER A 1 107 ? -63.307 -20.145 83.207 1.00 84.44 107 SER A N 1
ATOM 914 C CA . SER A 1 107 ? -62.916 -21.467 83.711 1.00 84.44 107 SER A CA 1
ATOM 915 C C . SER A 1 107 ? -62.809 -21.534 85.242 1.00 84.44 107 SER A C 1
ATOM 917 O O . SER A 1 107 ? -62.914 -22.621 85.813 1.00 84.44 107 SER A O 1
ATOM 919 N N . VAL A 1 108 ? -62.587 -20.398 85.914 1.00 82.56 108 VAL A N 1
ATOM 920 C CA . VAL A 1 108 ? -62.489 -20.314 87.380 1.00 82.56 108 VAL A CA 1
ATOM 921 C C . VAL A 1 108 ? -63.871 -20.244 88.028 1.00 82.56 108 VAL A C 1
ATOM 923 O O . VAL A 1 108 ? -64.053 -20.745 89.136 1.00 82.56 108 VAL A O 1
ATOM 926 N N . GLU A 1 109 ? -64.878 -19.709 87.333 1.00 79.81 109 GLU A N 1
ATOM 927 C CA . GLU A 1 109 ? -66.265 -19.693 87.823 1.00 79.81 109 GLU A CA 1
ATOM 928 C C . GLU A 1 109 ? -66.822 -21.107 88.043 1.00 79.81 109 GLU A C 1
ATOM 930 O O . GLU A 1 109 ? -67.635 -21.321 88.943 1.00 79.81 109 GLU A O 1
ATOM 935 N N . LYS A 1 110 ? -66.314 -22.092 87.292 1.00 80.50 110 LYS A N 1
ATOM 936 C CA . LYS A 1 110 ? -66.667 -23.516 87.414 1.00 80.50 110 LYS A CA 1
ATOM 937 C C . LYS A 1 110 ? -66.027 -24.226 88.622 1.00 80.50 110 LYS A C 1
ATOM 939 O O . LYS A 1 110 ? -66.340 -25.383 88.873 1.00 80.50 110 LYS A O 1
ATOM 944 N N . VAL A 1 111 ? -65.147 -23.561 89.376 1.00 80.44 111 VAL A N 1
ATOM 945 C CA . VAL A 1 111 ? -64.458 -24.120 90.558 1.00 80.44 111 VAL A CA 1
ATOM 946 C C . VAL A 1 111 ? -65.269 -23.851 91.836 1.00 80.44 111 VAL A C 1
ATOM 948 O O . VAL A 1 111 ? -66.054 -22.899 91.897 1.00 80.44 111 VAL A O 1
ATOM 951 N N . ALA A 1 112 ? -65.091 -24.671 92.878 1.00 78.25 112 ALA A N 1
ATOM 952 C CA . ALA A 1 112 ? -65.740 -24.503 94.181 1.00 78.25 112 ALA A CA 1
ATOM 953 C C . ALA A 1 112 ? -65.487 -23.107 94.783 1.00 78.25 112 ALA A C 1
ATOM 955 O O . ALA A 1 112 ? -64.360 -22.607 94.781 1.00 78.25 112 ALA A O 1
ATOM 956 N N . LYS A 1 113 ? -66.540 -22.478 95.326 1.00 73.69 113 LYS A N 1
ATOM 957 C CA . LYS A 1 113 ? -66.552 -21.062 95.749 1.00 73.69 113 LYS A CA 1
ATOM 958 C C . LYS A 1 113 ? -65.442 -20.707 96.754 1.00 73.69 113 LYS A C 1
ATOM 960 O O . LYS A 1 113 ? -64.919 -19.599 96.688 1.00 73.69 113 LYS A O 1
ATOM 965 N N . SER A 1 114 ? -65.048 -21.650 97.615 1.00 77.94 114 SER A N 1
ATOM 966 C CA . SER A 1 114 ? -63.964 -21.509 98.601 1.00 77.94 114 SER A CA 1
ATOM 967 C C . SER A 1 114 ? -62.562 -21.413 97.984 1.00 77.94 114 SER A C 1
ATOM 969 O O . SER A 1 114 ? -61.691 -20.773 98.562 1.00 77.94 114 SER A O 1
ATOM 971 N N . GLN A 1 115 ? -62.341 -21.997 96.802 1.00 81.00 115 GLN A N 1
ATOM 972 C CA . GLN A 1 115 ? -61.027 -22.066 96.144 1.00 81.00 115 GLN A CA 1
ATOM 973 C C . GLN A 1 115 ? -60.850 -21.020 95.034 1.00 81.00 115 GLN A C 1
ATOM 975 O O . GLN A 1 115 ? -59.724 -20.703 94.654 1.00 81.00 115 GLN A O 1
ATOM 980 N N . ARG A 1 116 ? -61.947 -20.419 94.548 1.00 82.81 116 ARG A N 1
ATOM 981 C CA . ARG A 1 116 ? -61.947 -19.484 93.404 1.00 82.81 116 ARG A CA 1
ATOM 982 C C . ARG A 1 116 ? -60.920 -18.359 93.512 1.00 82.81 116 ARG A C 1
ATOM 984 O O . ARG A 1 116 ? -60.304 -18.033 92.507 1.00 82.81 116 ARG A O 1
ATOM 991 N N . LYS A 1 117 ? -60.730 -17.759 94.694 1.00 82.31 117 LYS A N 1
ATOM 992 C CA . LYS A 1 117 ? -59.807 -16.621 94.876 1.00 82.31 117 LYS A CA 1
ATOM 993 C C . LYS A 1 117 ? -58.354 -17.020 94.604 1.00 82.31 117 LYS A C 1
ATOM 995 O O . LYS A 1 117 ? -57.666 -16.333 93.852 1.00 82.31 117 LYS A O 1
ATOM 1000 N N . GLU A 1 118 ? -57.917 -18.135 95.182 1.00 84.19 118 GLU A N 1
ATOM 1001 C CA . GLU A 1 118 ? -56.548 -18.632 95.029 1.00 84.19 118 GLU A CA 1
ATOM 1002 C C . GLU A 1 118 ? -56.328 -19.219 93.628 1.00 84.19 118 GLU A C 1
ATOM 1004 O O . GLU A 1 118 ? -55.357 -18.879 92.954 1.00 84.19 118 GLU A O 1
ATOM 1009 N N . THR A 1 119 ? -57.291 -19.991 93.111 1.00 83.56 119 THR A N 1
ATOM 1010 C CA . THR A 1 119 ? -57.226 -20.541 91.748 1.00 83.56 119 THR A CA 1
ATOM 1011 C C . THR A 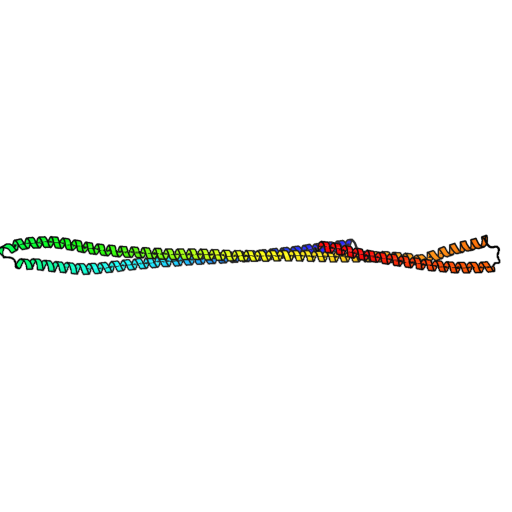1 119 ? -57.224 -19.446 90.677 1.00 83.56 119 THR A C 1
ATOM 1013 O O . THR A 1 119 ? -56.506 -19.566 89.685 1.00 83.56 119 THR A O 1
ATOM 1016 N N . LEU A 1 120 ? -57.984 -18.358 90.863 1.00 85.75 120 LEU A N 1
ATOM 1017 C CA . LEU A 1 120 ? -57.965 -17.210 89.952 1.00 85.75 120 LEU A CA 1
ATOM 1018 C C . LEU A 1 120 ? -56.587 -16.551 89.923 1.00 85.75 120 LEU A C 1
ATOM 1020 O O . LEU A 1 120 ? -56.081 -16.250 88.845 1.00 85.75 120 LEU A O 1
ATOM 1024 N N . LYS A 1 121 ? -55.981 -16.340 91.097 1.00 87.94 121 LYS A N 1
ATOM 1025 C CA . LYS A 1 121 ? -54.660 -15.719 91.228 1.00 87.94 121 LYS A CA 1
ATOM 1026 C C . LYS A 1 121 ? -53.588 -16.548 90.517 1.00 87.94 121 LYS A C 1
ATOM 1028 O O . LYS A 1 121 ? -52.854 -16.002 89.698 1.00 87.94 121 LYS A O 1
ATOM 1033 N N . GLN A 1 122 ? -53.555 -17.860 90.756 1.00 89.12 122 GLN A N 1
ATOM 1034 C CA . GLN A 1 122 ? -52.595 -18.766 90.116 1.00 89.12 122 GLN A CA 1
ATOM 1035 C C . GLN A 1 122 ? -52.795 -18.848 88.596 1.00 89.12 122 GLN A C 1
ATOM 1037 O O . GLN A 1 122 ? -51.840 -18.663 87.844 1.00 89.12 122 GLN A O 1
ATOM 1042 N N . ARG A 1 123 ? -54.036 -19.040 88.118 1.00 89.00 123 ARG A N 1
ATOM 1043 C CA . ARG A 1 123 ? -54.317 -19.121 86.672 1.00 89.00 123 ARG A CA 1
ATOM 1044 C C . ARG A 1 123 ? -54.045 -17.810 85.937 1.00 89.00 123 ARG A C 1
ATOM 1046 O O . ARG A 1 123 ? -53.589 -17.848 84.800 1.00 89.00 123 ARG A O 1
ATOM 1053 N N . LEU A 1 124 ? -54.301 -16.656 86.560 1.00 88.81 124 LEU A N 1
ATOM 1054 C CA . LEU A 1 124 ? -53.964 -15.357 85.970 1.00 88.81 124 LEU A CA 1
ATOM 1055 C C . LEU A 1 124 ? -52.454 -15.102 85.941 1.00 88.81 124 LEU A C 1
ATOM 1057 O O . LEU A 1 124 ? -51.992 -14.500 84.977 1.00 88.81 124 LEU A O 1
ATOM 1061 N N . SER A 1 125 ? -51.706 -15.558 86.951 1.00 89.12 125 SER A N 1
ATOM 1062 C CA . SER A 1 125 ? -50.238 -15.486 86.959 1.00 89.12 125 SER A CA 1
ATOM 1063 C C . SER A 1 125 ? -49.643 -16.322 85.828 1.00 89.12 125 SER A C 1
ATOM 1065 O O . SER A 1 125 ? -48.893 -15.801 85.010 1.00 89.12 125 SER A O 1
ATOM 1067 N N . PHE A 1 126 ? -50.068 -17.583 85.714 1.00 91.12 126 PHE A N 1
ATOM 1068 C CA . PHE A 1 126 ? -49.636 -18.471 84.635 1.00 91.12 126 PHE A CA 1
ATOM 1069 C C . PHE A 1 126 ? -50.008 -17.916 83.253 1.00 91.12 126 PHE A C 1
ATOM 1071 O O . PHE A 1 126 ? -49.181 -17.876 82.350 1.00 91.12 126 PHE A O 1
ATOM 1078 N N . TYR A 1 127 ? -51.239 -17.416 83.095 1.00 92.19 127 TYR A N 1
ATOM 1079 C CA . TYR A 1 127 ? -51.659 -16.755 81.861 1.00 92.19 127 TYR A CA 1
ATOM 1080 C C . TYR A 1 127 ? -50.816 -15.509 81.551 1.00 92.19 127 TYR A C 1
ATOM 1082 O O . TYR A 1 127 ? -50.563 -15.235 80.385 1.00 92.19 127 TYR A O 1
ATOM 1090 N N . ALA A 1 128 ? -50.394 -14.732 82.552 1.00 90.19 128 ALA A N 1
ATOM 1091 C CA . ALA A 1 128 ? -49.560 -13.553 82.327 1.00 90.19 128 ALA A CA 1
ATOM 1092 C C . ALA A 1 128 ? -48.167 -13.929 81.796 1.00 90.19 128 ALA A C 1
ATOM 1094 O O . ALA A 1 128 ? -47.698 -13.291 80.855 1.00 90.19 128 ALA A O 1
ATOM 1095 N N . GLU A 1 129 ? -47.552 -14.979 82.345 1.00 92.44 129 GLU A N 1
ATOM 1096 C CA . GLU A 1 129 ? -46.279 -15.528 81.857 1.00 92.44 129 GLU A CA 1
ATOM 1097 C C . GLU A 1 129 ? -46.415 -16.115 80.444 1.00 92.44 129 GLU A C 1
ATOM 1099 O O . GLU A 1 129 ? -45.639 -15.774 79.552 1.00 92.44 129 GLU A O 1
ATOM 1104 N N . ASP A 1 130 ? -47.442 -16.935 80.206 1.00 91.38 130 ASP A N 1
ATOM 1105 C CA . ASP A 1 130 ? -47.728 -17.517 78.889 1.00 91.38 130 ASP A CA 1
ATOM 1106 C C . ASP A 1 130 ? -48.036 -16.436 77.840 1.00 91.38 130 ASP A C 1
ATOM 1108 O O . ASP A 1 130 ? -47.523 -16.483 76.723 1.00 91.38 130 ASP A O 1
ATOM 1112 N N . LYS A 1 131 ? -48.803 -15.403 78.211 1.00 92.94 131 LYS A N 1
ATOM 1113 C CA . LYS A 1 131 ? -49.070 -14.240 77.356 1.00 92.94 131 LYS A CA 1
ATOM 1114 C C . LYS A 1 131 ? -47.772 -13.517 76.999 1.00 92.94 131 LYS A C 1
ATOM 1116 O O . LYS A 1 131 ? -47.572 -13.216 75.826 1.00 92.94 131 LYS A O 1
ATOM 1121 N N . ALA A 1 132 ? -46.912 -13.238 77.980 1.00 93.12 132 ALA A N 1
ATOM 1122 C CA . ALA A 1 132 ? -45.637 -12.564 77.746 1.00 93.12 132 ALA A CA 1
ATOM 1123 C C . ALA A 1 132 ? -44.748 -13.370 76.786 1.00 93.12 132 ALA A C 1
ATOM 1125 O O . ALA A 1 132 ? -44.235 -12.818 75.817 1.00 93.12 132 ALA A O 1
ATOM 1126 N N . LYS A 1 133 ? -44.662 -14.690 76.988 1.00 94.81 133 LYS A N 1
ATOM 1127 C CA . LYS A 1 133 ? -43.904 -15.595 76.117 1.00 94.81 133 LYS A CA 1
ATOM 1128 C C . LYS A 1 133 ? -44.486 -15.687 74.703 1.00 94.81 133 LYS A C 1
ATOM 1130 O O . LYS A 1 133 ? -43.741 -15.681 73.727 1.00 94.81 133 LYS A O 1
ATOM 1135 N N . GLN A 1 134 ? -45.811 -15.775 74.564 1.00 94.00 134 GLN A N 1
ATOM 1136 C CA . GLN A 1 134 ? -46.471 -15.781 73.252 1.00 94.00 134 GLN A CA 1
ATOM 1137 C C . GLN A 1 134 ? -46.257 -14.457 72.512 1.00 94.00 134 GLN A C 1
ATOM 1139 O O . GLN A 1 134 ? -46.017 -14.473 71.309 1.00 94.00 134 GLN A O 1
ATOM 1144 N N . GLU A 1 135 ? -46.327 -13.329 73.219 1.00 93.94 135 GLU A N 1
ATOM 1145 C CA . GLU A 1 135 ? -46.113 -11.994 72.654 1.00 93.94 135 GLU A CA 1
ATOM 1146 C C . GLU A 1 135 ? -44.661 -11.805 72.192 1.00 93.94 135 GLU A C 1
ATOM 1148 O O . GLU A 1 135 ? -44.434 -11.359 71.068 1.00 93.94 135 GLU A O 1
ATOM 1153 N N . GLU A 1 136 ? -43.686 -12.241 72.992 1.00 95.69 136 GLU A N 1
ATOM 1154 C CA . GLU A 1 136 ? -42.271 -12.262 72.607 1.00 95.69 136 GLU A CA 1
ATOM 1155 C C . GLU A 1 136 ? -42.033 -13.125 71.359 1.00 95.69 136 GLU A C 1
ATOM 1157 O O . GLU A 1 136 ? -41.457 -12.649 70.380 1.00 95.69 136 GLU A O 1
ATOM 1162 N N . ASN A 1 137 ? -42.531 -14.365 71.353 1.00 96.19 137 ASN A N 1
ATOM 1163 C CA . ASN A 1 137 ? -42.370 -15.282 70.223 1.00 96.19 137 ASN A CA 1
ATOM 1164 C C . ASN A 1 137 ? -43.020 -14.747 68.940 1.00 96.19 137 ASN A C 1
ATOM 1166 O O . ASN A 1 137 ? -42.453 -14.886 67.857 1.00 96.19 137 ASN A O 1
ATOM 1170 N N . PHE A 1 138 ? -44.196 -14.125 69.050 1.00 96.50 138 PHE A N 1
ATOM 1171 C CA . PHE A 1 138 ? -44.906 -13.551 67.910 1.00 96.50 138 PHE A CA 1
ATOM 1172 C C . PHE A 1 138 ? -44.119 -12.395 67.282 1.00 96.50 138 PHE A C 1
ATOM 1174 O O . PHE A 1 138 ? -43.884 -12.385 66.072 1.00 96.50 138 PHE A O 1
ATOM 1181 N N . LEU A 1 139 ? -43.655 -11.450 68.107 1.00 95.44 139 LEU A N 1
ATOM 1182 C CA . LEU A 1 139 ? -42.853 -10.315 67.645 1.00 95.44 139 LEU A CA 1
ATOM 1183 C C . LEU A 1 139 ? -41.502 -10.769 67.078 1.00 95.44 139 LEU A C 1
ATOM 1185 O O . LEU A 1 139 ? -41.052 -10.249 66.055 1.00 95.44 139 LEU A O 1
ATOM 1189 N N . ALA A 1 140 ? -40.870 -11.764 67.706 1.00 96.62 140 ALA A N 1
ATOM 1190 C CA . ALA A 1 140 ? -39.637 -12.361 67.211 1.00 96.62 140 ALA A CA 1
ATOM 1191 C C . ALA A 1 140 ? -39.840 -13.035 65.845 1.00 96.62 140 ALA A C 1
ATOM 1193 O O . ALA A 1 140 ? -39.024 -12.818 64.947 1.00 96.62 140 ALA A O 1
ATOM 1194 N N . SER A 1 141 ? -40.935 -13.785 65.659 1.00 96.50 141 SER A N 1
ATOM 1195 C CA . SER A 1 141 ? -41.277 -14.408 64.373 1.00 96.50 141 SER A CA 1
ATOM 1196 C C . SER A 1 141 ? -41.483 -13.355 63.291 1.00 96.50 141 SER A C 1
ATOM 1198 O O . SER A 1 141 ? -40.794 -13.397 62.278 1.00 96.50 141 SER A O 1
ATOM 1200 N N . GLN A 1 142 ? -42.329 -12.347 63.538 1.00 95.94 142 GLN A N 1
ATOM 1201 C CA . GLN A 1 142 ? -42.567 -11.270 62.572 1.00 95.94 142 GLN A CA 1
ATOM 1202 C C . GLN A 1 142 ? -41.264 -10.570 62.165 1.00 95.94 142 GLN A C 1
ATOM 1204 O O . GLN A 1 142 ? -41.013 -10.349 60.978 1.00 95.94 142 GLN A O 1
ATOM 1209 N N . LYS A 1 143 ? -40.404 -10.246 63.139 1.00 95.94 143 LYS A N 1
ATOM 1210 C CA . LYS A 1 143 ? -39.098 -9.635 62.871 1.00 95.94 143 LYS A CA 1
ATOM 1211 C C . LYS A 1 143 ? -38.215 -10.539 62.006 1.00 95.94 143 LYS A C 1
ATOM 1213 O O . LYS A 1 143 ? -37.591 -10.042 61.070 1.00 95.94 143 LYS A O 1
ATOM 1218 N N . ASN A 1 144 ? -38.156 -11.833 62.316 1.00 97.00 144 ASN A N 1
ATOM 1219 C CA . ASN A 1 144 ? -37.352 -12.802 61.574 1.00 97.00 144 ASN A CA 1
ATOM 1220 C C . ASN A 1 144 ? -37.864 -12.994 60.136 1.00 97.00 144 ASN A C 1
ATOM 1222 O O . ASN A 1 144 ? -37.070 -13.027 59.196 1.00 97.00 144 ASN A O 1
ATOM 1226 N N . ASP A 1 145 ? -39.182 -13.041 59.949 1.00 95.81 145 ASP A N 1
ATOM 1227 C CA . ASP A 1 145 ? -39.812 -13.196 58.636 1.00 95.81 145 ASP A CA 1
ATOM 1228 C C . ASP A 1 145 ? -39.538 -11.983 57.733 1.00 95.81 145 ASP A C 1
ATOM 1230 O O . ASP A 1 145 ? -39.163 -12.143 56.565 1.00 95.81 145 ASP A O 1
ATOM 1234 N N . LEU A 1 146 ? -39.638 -10.765 58.283 1.00 95.56 146 LEU A N 1
ATOM 1235 C CA . LEU A 1 146 ? -39.272 -9.535 57.574 1.00 95.56 146 LEU A CA 1
ATOM 1236 C C . LEU A 1 146 ? -37.788 -9.534 57.197 1.00 95.56 146 LEU A C 1
ATOM 1238 O O . LEU A 1 146 ? -37.456 -9.326 56.032 1.00 95.56 146 LEU A O 1
ATOM 1242 N N . ASP A 1 147 ? -36.897 -9.787 58.156 1.00 97.19 147 ASP A N 1
ATOM 1243 C CA . ASP A 1 147 ? -35.449 -9.793 57.918 1.00 97.19 147 ASP A CA 1
ATOM 1244 C C . ASP A 1 147 ? -35.051 -10.841 56.866 1.00 97.19 147 ASP A C 1
ATOM 1246 O O . ASP A 1 147 ? -34.320 -10.541 55.921 1.00 97.19 147 ASP A O 1
ATOM 1250 N N . THR A 1 148 ? -35.605 -12.050 56.960 1.00 97.75 148 THR A N 1
ATOM 1251 C CA . THR A 1 148 ? -35.371 -13.127 55.992 1.00 97.75 148 THR A CA 1
ATOM 1252 C C . THR A 1 148 ? -35.855 -12.743 54.595 1.00 97.75 148 THR A C 1
ATOM 1254 O O . THR A 1 148 ? -35.157 -12.988 53.608 1.00 97.75 148 THR A O 1
ATOM 1257 N N . THR A 1 149 ? -37.030 -12.120 54.490 1.00 97.25 149 THR A N 1
ATOM 1258 C CA . THR A 1 149 ? -37.596 -11.697 53.202 1.00 97.25 149 THR A CA 1
ATOM 1259 C C . THR A 1 149 ? -36.763 -10.586 52.567 1.00 97.25 149 THR A C 1
ATOM 1261 O O . THR A 1 149 ? -36.378 -10.700 51.401 1.00 97.25 149 THR A O 1
ATOM 1264 N N . LEU A 1 150 ? -36.387 -9.561 53.337 1.00 97.12 150 LEU A N 1
ATOM 1265 C CA . LEU A 1 150 ? -35.544 -8.467 52.847 1.00 97.12 150 LEU A CA 1
ATOM 1266 C C . LEU A 1 150 ? -34.150 -8.958 52.442 1.00 97.12 150 LEU A C 1
ATOM 1268 O O . LEU A 1 150 ? -33.658 -8.583 51.378 1.00 97.12 150 LEU A O 1
ATOM 1272 N N . LYS A 1 151 ? -33.531 -9.852 53.223 1.00 98.00 151 LYS A N 1
ATOM 1273 C CA . LYS A 1 151 ? -32.245 -10.474 52.866 1.00 98.00 151 LYS A CA 1
ATOM 1274 C C . LYS A 1 151 ? -32.327 -11.243 51.550 1.00 98.00 151 LYS A C 1
ATOM 1276 O O . LYS A 1 151 ? -31.436 -11.097 50.713 1.00 98.00 151 LYS A O 1
ATOM 1281 N N . LYS A 1 152 ? -33.396 -12.018 51.335 1.00 98.00 152 LYS A N 1
ATOM 1282 C CA . LYS A 1 152 ? -33.627 -12.734 50.069 1.00 98.00 152 LYS A CA 1
ATOM 1283 C C . LYS A 1 152 ? -33.766 -11.768 48.892 1.00 98.00 152 LYS A C 1
ATOM 1285 O O . LYS A 1 152 ? -33.132 -11.986 47.863 1.00 98.00 152 LYS A O 1
ATOM 1290 N N . MET A 1 153 ? -34.532 -10.687 49.043 1.00 98.00 153 MET A N 1
ATOM 1291 C CA . MET A 1 153 ? -34.663 -9.673 47.991 1.00 98.00 153 MET A CA 1
ATOM 1292 C C . MET A 1 153 ? -33.333 -8.999 47.670 1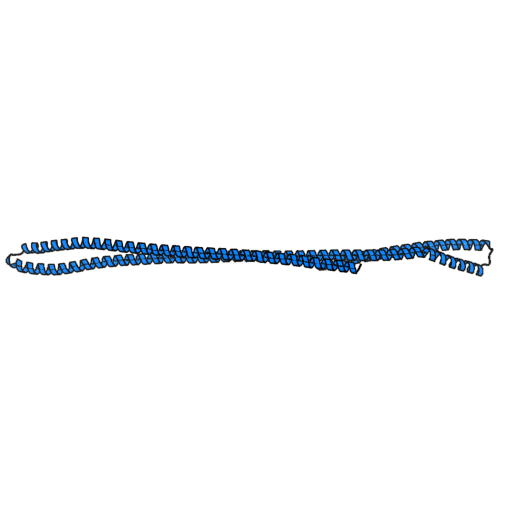.00 98.00 153 MET A C 1
ATOM 1294 O O . MET A 1 153 ? -32.954 -8.937 46.509 1.00 98.00 153 MET A O 1
ATOM 1298 N N . ILE A 1 154 ? -32.590 -8.552 48.685 1.00 97.56 154 ILE A N 1
ATOM 1299 C CA . ILE A 1 154 ? -31.277 -7.922 48.495 1.00 97.56 154 ILE A CA 1
ATOM 1300 C C . ILE A 1 154 ? -30.311 -8.893 47.810 1.00 97.56 154 ILE A C 1
ATOM 1302 O O . ILE A 1 154 ? -29.569 -8.493 46.916 1.00 97.56 154 ILE A O 1
ATOM 1306 N N . SER A 1 155 ? -30.329 -10.173 48.193 1.00 98.25 155 SER A N 1
ATOM 1307 C CA . SER A 1 155 ? -29.523 -11.203 47.535 1.00 98.25 155 SER A CA 1
ATOM 1308 C C . SER A 1 155 ? -29.897 -11.374 46.060 1.00 98.25 155 SER A C 1
ATOM 1310 O O . SER A 1 155 ? -29.007 -11.484 45.219 1.00 98.25 155 SER A O 1
ATOM 1312 N N . ASN A 1 156 ? -31.192 -11.381 45.732 1.00 98.00 156 ASN A N 1
ATOM 1313 C CA . ASN A 1 156 ? -31.662 -11.475 44.350 1.00 98.00 156 ASN A CA 1
ATOM 1314 C C . ASN A 1 156 ? -31.285 -10.234 43.533 1.00 98.00 156 ASN A C 1
ATOM 1316 O O . ASN A 1 156 ? -30.790 -10.384 42.421 1.00 98.00 156 ASN A O 1
ATOM 1320 N N . ASN A 1 157 ? -31.445 -9.039 44.103 1.00 98.12 157 ASN A N 1
ATOM 1321 C CA . ASN A 1 157 ? -31.066 -7.774 43.476 1.00 98.12 157 ASN A CA 1
ATOM 1322 C C . ASN A 1 157 ? -29.568 -7.753 43.138 1.00 98.12 157 ASN A C 1
ATOM 1324 O O . ASN A 1 157 ? -29.185 -7.471 42.007 1.00 98.12 157 ASN A O 1
ATOM 1328 N N . LYS A 1 158 ? -28.711 -8.145 44.093 1.00 98.00 158 LYS A N 1
ATOM 1329 C CA . LYS A 1 158 ? -27.260 -8.264 43.870 1.00 98.00 158 LYS A CA 1
ATOM 1330 C C . LYS A 1 158 ? -26.920 -9.248 42.753 1.00 98.00 158 LYS A C 1
ATOM 1332 O O . LYS A 1 158 ? -26.019 -8.981 41.965 1.00 98.00 158 LYS A O 1
ATOM 1337 N N . ARG A 1 159 ? -27.624 -10.382 42.691 1.00 98.25 159 ARG A N 1
ATOM 1338 C CA . ARG A 1 159 ? -27.435 -11.367 41.622 1.00 98.25 159 ARG A CA 1
ATOM 1339 C C . ARG A 1 159 ? -27.821 -10.790 40.259 1.00 98.25 159 ARG A C 1
ATOM 1341 O O . ARG A 1 159 ? -27.049 -10.939 39.325 1.00 98.25 159 ARG A O 1
ATOM 1348 N N . GLU A 1 160 ? -28.963 -10.113 40.162 1.00 98.12 160 GLU A N 1
ATOM 1349 C CA . GLU A 1 160 ? -29.432 -9.496 38.913 1.00 98.12 160 GLU A CA 1
ATOM 1350 C C . GLU A 1 160 ? -28.457 -8.419 38.409 1.00 98.12 160 GLU A C 1
ATOM 1352 O O . GLU A 1 160 ? -28.123 -8.406 37.226 1.00 98.12 160 GLU A O 1
ATOM 1357 N N . ILE A 1 161 ? -27.922 -7.577 39.303 1.00 98.00 161 ILE A N 1
ATOM 1358 C CA . ILE A 1 161 ? -26.868 -6.612 38.948 1.00 98.00 161 ILE A CA 1
ATOM 1359 C C . ILE A 1 161 ? -25.618 -7.332 38.436 1.00 98.00 161 ILE A C 1
ATOM 1361 O O . ILE A 1 161 ? -25.142 -7.017 37.350 1.00 98.00 161 ILE A O 1
ATOM 1365 N N . ALA A 1 162 ? -25.123 -8.342 39.156 1.00 98.12 162 ALA A N 1
ATOM 1366 C CA . ALA A 1 162 ? -23.925 -9.078 38.750 1.00 98.12 162 ALA A CA 1
ATOM 1367 C C . ALA A 1 162 ? -24.099 -9.817 37.406 1.00 98.12 162 ALA A C 1
ATOM 1369 O O . ALA A 1 162 ? -23.160 -9.914 36.614 1.00 98.12 162 ALA A O 1
ATOM 1370 N N . GLU A 1 163 ? -25.292 -10.350 37.133 1.00 98.06 163 GLU A N 1
ATOM 1371 C CA . GLU A 1 163 ? -25.639 -10.949 35.840 1.00 98.06 163 GLU A CA 1
ATOM 1372 C C . GLU A 1 163 ? -25.647 -9.895 34.727 1.00 98.06 163 GLU A C 1
ATOM 1374 O O . GLU A 1 163 ? -25.056 -10.116 33.666 1.00 98.06 163 GLU A O 1
ATOM 1379 N N . GLN A 1 164 ? -26.232 -8.723 34.984 1.00 98.00 164 GLN A N 1
ATOM 1380 C CA . GLN A 1 164 ? -26.264 -7.633 34.017 1.00 98.00 164 GLN A CA 1
ATOM 1381 C C . GLN A 1 164 ? -24.868 -7.066 33.727 1.00 98.00 164 GLN A C 1
ATOM 1383 O O . GLN A 1 164 ? -24.542 -6.824 32.565 1.00 98.00 164 GLN A O 1
ATOM 1388 N N . GLU A 1 165 ? -24.030 -6.882 34.747 1.00 97.25 165 GLU A N 1
ATOM 1389 C CA . GLU A 1 165 ? -22.638 -6.442 34.598 1.00 97.25 165 GLU A CA 1
ATOM 1390 C C . GLU A 1 165 ? -21.813 -7.449 33.791 1.00 97.25 165 GLU A C 1
ATOM 1392 O O . GLU A 1 165 ? -21.026 -7.059 32.926 1.00 97.25 165 GLU A O 1
ATOM 1397 N N . ARG A 1 166 ? -22.030 -8.753 34.010 1.00 98.25 166 ARG A N 1
ATOM 1398 C CA . ARG A 1 166 ? -21.387 -9.811 33.220 1.00 98.25 166 ARG A CA 1
ATOM 1399 C C . ARG A 1 166 ? -21.789 -9.741 31.748 1.00 98.25 166 ARG A C 1
ATOM 1401 O O . ARG A 1 166 ? -20.931 -9.882 30.880 1.00 98.25 166 ARG A O 1
ATOM 1408 N N . GLU A 1 167 ? -23.067 -9.512 31.457 1.00 97.56 167 GLU A N 1
ATOM 1409 C CA . GLU A 1 167 ? -23.548 -9.331 30.083 1.00 97.56 167 GLU A CA 1
ATOM 1410 C C . GLU A 1 167 ? -22.917 -8.092 29.423 1.00 97.56 167 GLU A C 1
ATOM 1412 O O . GLU A 1 167 ? -22.449 -8.166 28.286 1.00 97.56 167 GLU A O 1
ATOM 1417 N N . CYS A 1 168 ? -22.852 -6.971 30.148 1.00 97.69 168 CYS A N 1
ATOM 1418 C CA . CYS A 1 168 ? -22.199 -5.740 29.699 1.00 97.69 168 CYS A CA 1
ATOM 1419 C C . CYS A 1 168 ? -20.717 -5.972 29.368 1.00 97.69 168 CYS A C 1
ATOM 1421 O O . CYS A 1 168 ? -20.243 -5.567 28.303 1.00 97.69 168 CYS A O 1
ATOM 1423 N N . LEU A 1 169 ? -20.001 -6.683 30.244 1.00 97.38 169 LEU A N 1
ATOM 1424 C CA . LEU A 1 169 ? -18.598 -7.029 30.037 1.00 97.38 169 LEU A CA 1
ATOM 1425 C C . LEU A 1 169 ? -18.409 -7.920 28.805 1.00 97.38 169 LEU A C 1
ATOM 1427 O O . LEU A 1 169 ? -17.520 -7.653 28.000 1.00 97.38 169 LEU A O 1
ATOM 1431 N N . ASN A 1 170 ? -19.250 -8.942 28.631 1.00 97.81 170 ASN A N 1
ATOM 1432 C CA . ASN A 1 170 ? -19.187 -9.828 27.468 1.00 97.81 170 ASN A CA 1
ATOM 1433 C C . ASN A 1 170 ? -19.397 -9.054 26.162 1.00 97.81 170 ASN A C 1
ATOM 1435 O O . ASN A 1 170 ? -18.591 -9.189 25.245 1.00 97.81 170 ASN A O 1
ATOM 1439 N N . LYS A 1 171 ? -20.415 -8.186 26.109 1.00 97.19 171 LYS A N 1
ATOM 1440 C CA . LYS A 1 171 ? -20.680 -7.319 24.950 1.00 97.19 171 LYS A CA 1
ATOM 1441 C C . LYS A 1 171 ? -19.519 -6.376 24.658 1.00 97.19 171 LYS A C 1
ATOM 1443 O O . LYS A 1 171 ? -19.147 -6.195 23.505 1.00 97.19 171 LYS A O 1
ATOM 1448 N N . LYS A 1 172 ? -18.906 -5.805 25.699 1.00 97.38 172 LYS A N 1
ATOM 1449 C CA . LYS A 1 172 ? -17.721 -4.955 25.544 1.00 97.38 172 LYS A CA 1
ATOM 1450 C C . LYS A 1 172 ? -16.536 -5.733 24.973 1.00 97.38 172 LYS A C 1
ATOM 1452 O O . LYS A 1 172 ? -15.846 -5.230 24.094 1.00 97.38 172 LYS A O 1
ATOM 1457 N N . GLN A 1 173 ? -16.297 -6.952 25.452 1.00 97.62 173 GLN A N 1
ATOM 1458 C CA . GLN A 1 173 ? -15.220 -7.800 24.938 1.00 97.62 173 GLN A CA 1
ATOM 1459 C C . GLN A 1 173 ? -15.455 -8.222 23.486 1.00 97.62 173 GLN A C 1
ATOM 1461 O O . GLN A 1 173 ? -14.518 -8.175 22.698 1.00 97.62 173 GLN A O 1
ATOM 1466 N N . GLU A 1 174 ? -16.676 -8.624 23.136 1.00 97.62 174 GLU A N 1
ATOM 1467 C CA . GLU A 1 174 ? -17.064 -8.946 21.758 1.00 97.62 174 GLU A CA 1
ATOM 1468 C C . GLU A 1 174 ? -16.825 -7.750 20.835 1.00 97.62 174 GLU A C 1
ATOM 1470 O O . GLU A 1 174 ? -16.089 -7.865 19.862 1.00 97.62 174 GLU A O 1
ATOM 1475 N N . PHE A 1 175 ? -17.291 -6.567 21.235 1.00 97.62 175 PHE A N 1
ATOM 1476 C CA . PHE A 1 175 ? -17.082 -5.335 20.484 1.00 97.62 175 PHE A CA 1
ATOM 1477 C C . PHE A 1 175 ? -15.597 -4.993 20.269 1.00 97.62 175 PHE A C 1
ATOM 1479 O O . PHE A 1 175 ? -15.203 -4.548 19.192 1.00 97.62 175 PHE A O 1
ATOM 1486 N N . ILE A 1 176 ? -14.747 -5.208 21.281 1.00 96.62 176 ILE A N 1
ATOM 1487 C CA . ILE A 1 176 ? -13.295 -5.002 21.153 1.00 96.62 176 ILE A CA 1
ATOM 1488 C C . ILE A 1 176 ? -12.690 -5.991 20.149 1.00 96.62 176 ILE A C 1
ATOM 1490 O O . ILE A 1 176 ? -11.862 -5.581 19.336 1.00 96.62 176 ILE A O 1
ATOM 1494 N N . ARG A 1 177 ? -13.116 -7.260 20.159 1.00 97.94 177 ARG A N 1
ATOM 1495 C CA . ARG A 1 177 ? -12.653 -8.252 19.176 1.00 97.94 177 ARG A CA 1
ATOM 1496 C C . ARG A 1 177 ? -13.106 -7.897 17.765 1.00 97.94 177 ARG A C 1
ATOM 1498 O O . ARG A 1 177 ? -12.297 -7.974 16.849 1.00 97.94 177 ARG A O 1
ATOM 1505 N N . ASP A 1 178 ? -14.350 -7.458 17.592 1.00 97.00 178 ASP A N 1
ATOM 1506 C CA . ASP A 1 178 ? -14.871 -7.031 16.288 1.00 97.00 178 ASP A CA 1
ATOM 1507 C C . ASP A 1 178 ? -14.104 -5.817 15.753 1.00 97.00 178 ASP A C 1
ATOM 1509 O O . ASP A 1 178 ? -13.757 -5.761 14.573 1.00 97.00 178 ASP A O 1
ATOM 1513 N N . ARG A 1 179 ? -13.769 -4.863 16.632 1.00 97.06 179 ARG A N 1
ATOM 1514 C CA . ARG A 1 179 ? -12.888 -3.733 16.308 1.00 97.06 179 ARG A CA 1
ATOM 1515 C C . ARG A 1 179 ? -11.513 -4.205 15.843 1.00 97.06 179 ARG A C 1
ATOM 1517 O O . ARG A 1 179 ? -11.018 -3.706 14.836 1.00 97.06 179 ARG A O 1
ATOM 1524 N N . GLU A 1 180 ? -10.881 -5.121 16.573 1.00 96.81 180 GLU A N 1
ATOM 1525 C CA . GLU A 1 180 ? -9.565 -5.666 16.216 1.00 96.81 180 GLU A CA 1
ATOM 1526 C C . GLU A 1 180 ? -9.608 -6.421 14.884 1.00 96.81 180 GLU A C 1
ATOM 1528 O O . GLU A 1 180 ? -8.781 -6.154 14.015 1.00 96.81 180 GLU A O 1
ATOM 1533 N N . ALA A 1 181 ? -10.612 -7.275 14.677 1.00 97.44 181 ALA A N 1
ATOM 1534 C CA . ALA A 1 181 ? -10.819 -7.994 13.424 1.00 97.44 181 ALA A CA 1
ATOM 1535 C C . ALA A 1 181 ? -10.999 -7.032 12.240 1.00 97.44 181 ALA A C 1
ATOM 1537 O O . ALA A 1 181 ? -10.383 -7.204 11.191 1.00 97.44 181 ALA A O 1
ATOM 1538 N N . ALA A 1 182 ? -11.781 -5.968 12.423 1.00 96.88 182 ALA A N 1
ATOM 1539 C CA . ALA A 1 182 ? -11.998 -4.972 11.386 1.00 96.88 182 ALA A CA 1
ATOM 1540 C C . ALA A 1 182 ? -10.742 -4.129 11.092 1.00 96.88 182 ALA A C 1
ATOM 1542 O O . ALA A 1 182 ? -10.572 -3.666 9.961 1.00 96.88 182 ALA A O 1
ATOM 1543 N N . ILE A 1 183 ? -9.879 -3.888 12.084 1.00 95.88 183 ILE A N 1
ATOM 1544 C CA . ILE A 1 183 ? -8.568 -3.254 11.871 1.00 95.88 183 ILE A CA 1
ATOM 1545 C C . ILE A 1 183 ? -7.661 -4.202 11.084 1.00 95.88 183 ILE A C 1
ATOM 1547 O O . ILE A 1 183 ? -7.088 -3.781 10.085 1.00 95.88 183 ILE A O 1
ATOM 1551 N N . TRP A 1 184 ? -7.596 -5.477 11.468 1.00 97.31 184 TRP A N 1
ATOM 1552 C CA . TRP A 1 184 ? -6.794 -6.482 10.769 1.00 97.31 184 TRP A CA 1
ATOM 1553 C C . TRP A 1 184 ? -7.188 -6.640 9.302 1.00 97.31 184 TRP A C 1
ATOM 1555 O O . TRP A 1 184 ? -6.323 -6.605 8.435 1.00 97.31 184 TRP A O 1
ATOM 1565 N N . GLU A 1 185 ? -8.483 -6.750 9.003 1.00 96.94 185 GLU A N 1
ATOM 1566 C CA . GLU A 1 185 ? -8.970 -6.853 7.622 1.00 96.94 185 GLU A CA 1
ATOM 1567 C C . GLU A 1 185 ? -8.588 -5.615 6.790 1.00 96.94 185 GLU A C 1
ATOM 1569 O O . GLU A 1 185 ? -8.191 -5.719 5.629 1.00 96.94 185 GLU A O 1
ATOM 1574 N N . MET A 1 186 ? -8.668 -4.421 7.385 1.00 96.56 186 MET A N 1
ATOM 1575 C CA . MET A 1 186 ? -8.256 -3.177 6.727 1.00 96.56 186 MET A CA 1
ATOM 1576 C C . MET A 1 186 ? -6.744 -3.155 6.456 1.00 96.56 186 MET A C 1
ATOM 1578 O O . MET A 1 186 ? -6.323 -2.807 5.353 1.00 96.56 186 MET A O 1
ATOM 1582 N N . GLU A 1 187 ? -5.927 -3.551 7.434 1.00 96.44 187 GLU A N 1
ATOM 1583 C CA . GLU A 1 187 ? -4.470 -3.641 7.292 1.00 96.44 187 GLU A CA 1
ATOM 1584 C C . GLU A 1 187 ? -4.067 -4.670 6.227 1.00 96.44 187 GLU A C 1
ATOM 1586 O O . GLU A 1 187 ? -3.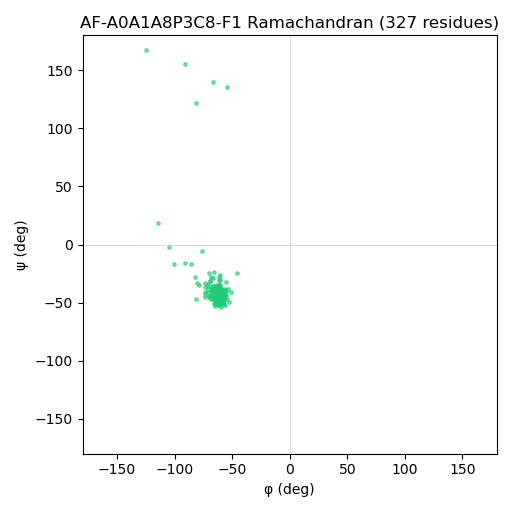203 -4.388 5.394 1.00 96.44 187 GLU A O 1
ATOM 1591 N N . GLU A 1 188 ? -4.720 -5.833 6.193 1.00 97.69 188 GLU A N 1
ATOM 1592 C CA . GLU A 1 188 ? -4.506 -6.858 5.170 1.00 97.69 188 GLU A CA 1
ATOM 1593 C C . GLU A 1 188 ? -4.837 -6.328 3.768 1.00 97.69 188 GLU A C 1
ATOM 1595 O O . GLU A 1 188 ? -4.025 -6.443 2.843 1.00 97.69 188 GLU A O 1
ATOM 1600 N N . ASN A 1 189 ? -5.996 -5.685 3.607 1.00 96.81 189 ASN A N 1
ATOM 1601 C CA . ASN A 1 189 ? -6.397 -5.067 2.344 1.00 96.81 189 ASN A CA 1
ATOM 1602 C C . ASN A 1 189 ? -5.398 -3.993 1.893 1.00 96.81 189 ASN A C 1
ATOM 1604 O O . ASN A 1 189 ? -5.011 -3.962 0.721 1.00 96.81 189 ASN A O 1
ATOM 1608 N N . HIS A 1 190 ? -4.916 -3.164 2.819 1.00 96.88 190 HIS A N 1
ATOM 1609 C CA . HIS A 1 190 ? -3.902 -2.153 2.533 1.00 96.88 190 HIS A CA 1
ATOM 1610 C C . HIS A 1 190 ? -2.565 -2.767 2.103 1.00 96.88 190 HIS A C 1
ATOM 1612 O O . HIS A 1 190 ? -1.956 -2.316 1.129 1.00 96.88 190 HIS A O 1
ATOM 1618 N N . LEU A 1 191 ? -2.101 -3.816 2.786 1.00 97.81 191 LEU A N 1
ATOM 1619 C CA . LEU A 1 191 ? -0.879 -4.529 2.409 1.00 97.81 191 LEU A CA 1
ATOM 1620 C C . LEU A 1 191 ? -0.999 -5.139 1.008 1.00 97.81 191 LEU A C 1
ATOM 1622 O O . LEU A 1 191 ? -0.063 -5.034 0.207 1.00 97.81 191 LEU A O 1
ATOM 1626 N N . ASN A 1 192 ? -2.159 -5.711 0.687 1.00 97.94 192 ASN A N 1
ATOM 1627 C CA . ASN A 1 192 ? -2.455 -6.238 -0.639 1.00 97.94 192 ASN A CA 1
ATOM 1628 C C . ASN A 1 192 ? -2.455 -5.132 -1.708 1.00 97.94 192 ASN A C 1
ATOM 1630 O O . ASN A 1 192 ? -1.792 -5.285 -2.738 1.00 97.94 192 ASN A O 1
ATOM 1634 N N . GLU A 1 193 ? -3.122 -3.997 -1.469 1.00 97.50 193 GLU A N 1
ATOM 1635 C CA . GLU A 1 193 ? -3.116 -2.850 -2.391 1.00 97.50 193 GLU A CA 1
ATOM 1636 C C . GLU A 1 193 ? -1.692 -2.313 -2.597 1.00 97.50 193 GLU A C 1
ATOM 1638 O O . GLU A 1 193 ? -1.259 -2.117 -3.736 1.00 97.50 193 GLU A O 1
ATOM 1643 N N . LYS A 1 194 ? -0.921 -2.153 -1.516 1.00 97.94 194 LYS A N 1
ATOM 1644 C CA . LYS A 1 194 ? 0.479 -1.714 -1.556 1.00 97.94 194 LYS A CA 1
ATOM 1645 C C . LYS A 1 194 ? 1.348 -2.660 -2.382 1.00 97.94 194 LYS A C 1
ATOM 1647 O O . LYS A 1 194 ? 2.158 -2.199 -3.189 1.00 97.94 194 LYS A O 1
ATOM 1652 N N . HIS A 1 195 ? 1.175 -3.972 -2.221 1.00 98.12 195 HIS A N 1
ATOM 1653 C CA . HIS A 1 195 ? 1.898 -4.960 -3.017 1.00 98.12 195 HIS A CA 1
ATOM 1654 C C . HIS A 1 195 ? 1.548 -4.853 -4.508 1.00 98.12 195 HIS A C 1
ATOM 1656 O O . HIS A 1 195 ? 2.450 -4.824 -5.350 1.00 98.12 195 HIS A O 1
ATOM 1662 N N . GLN A 1 196 ? 0.258 -4.752 -4.851 1.00 98.38 196 GLN A N 1
ATOM 1663 C CA . GLN A 1 196 ? -0.164 -4.596 -6.247 1.00 98.38 196 GLN A CA 1
ATOM 1664 C C . GLN A 1 196 ? 0.343 -3.285 -6.854 1.00 98.38 196 GLN A C 1
ATOM 1666 O O . GLN A 1 196 ? 0.819 -3.287 -7.991 1.00 98.38 196 GLN A O 1
ATOM 1671 N N . LEU A 1 197 ? 0.314 -2.190 -6.089 1.00 98.00 197 LEU A N 1
ATOM 1672 C CA . LEU A 1 197 ? 0.870 -0.909 -6.507 1.00 98.00 197 LEU A CA 1
ATOM 1673 C C . LEU A 1 197 ? 2.365 -1.043 -6.804 1.00 98.00 197 LEU A C 1
ATOM 1675 O O . LEU A 1 197 ? 2.795 -0.695 -7.900 1.00 98.00 197 LEU A O 1
ATOM 1679 N N . MET A 1 198 ? 3.152 -1.613 -5.890 1.00 97.81 198 MET A N 1
ATOM 1680 C CA . MET A 1 198 ? 4.595 -1.778 -6.086 1.00 97.81 198 MET A CA 1
ATOM 1681 C C . MET A 1 198 ? 4.917 -2.689 -7.279 1.00 97.81 198 MET A C 1
ATOM 1683 O O . MET A 1 198 ? 5.808 -2.393 -8.076 1.00 97.81 198 MET A O 1
ATOM 1687 N N . LYS A 1 199 ? 4.145 -3.764 -7.468 1.00 98.50 199 LYS A N 1
ATOM 1688 C CA . LYS A 1 199 ? 4.245 -4.633 -8.647 1.00 98.50 199 LYS A CA 1
ATOM 1689 C C . LYS A 1 199 ? 3.971 -3.865 -9.941 1.00 98.50 199 LYS A C 1
ATOM 1691 O O . LYS A 1 199 ? 4.682 -4.063 -10.926 1.00 98.50 199 LYS A O 1
ATOM 1696 N N . GLN A 1 200 ? 2.962 -2.995 -9.956 1.00 98.31 200 GLN A N 1
ATOM 1697 C CA . GLN A 1 200 ? 2.668 -2.153 -11.114 1.00 98.31 200 GLN A CA 1
ATOM 1698 C C . GLN A 1 200 ? 3.765 -1.105 -11.348 1.00 98.31 200 GLN A C 1
ATOM 1700 O O . GLN A 1 200 ? 4.190 -0.923 -12.484 1.00 98.31 200 GLN A O 1
ATOM 1705 N N . GLN A 1 201 ? 4.291 -0.485 -10.291 1.00 98.06 201 GLN A N 1
ATOM 1706 C CA . GLN A 1 201 ? 5.389 0.480 -10.383 1.00 98.06 201 GLN A CA 1
ATOM 1707 C C . GLN A 1 201 ? 6.655 -0.143 -10.989 1.00 98.06 201 GLN A C 1
ATOM 1709 O O . GLN A 1 201 ? 7.288 0.466 -11.850 1.00 98.06 201 GLN A O 1
ATOM 1714 N N . LEU A 1 202 ? 6.996 -1.376 -10.598 1.00 98.25 202 LEU A N 1
ATOM 1715 C CA . LEU A 1 202 ? 8.113 -2.121 -11.187 1.00 98.25 202 LEU A CA 1
ATOM 1716 C C . LEU A 1 202 ? 7.896 -2.395 -12.679 1.00 98.25 202 LEU A C 1
ATOM 1718 O O . LEU A 1 202 ? 8.821 -2.231 -13.473 1.00 98.25 202 LEU A O 1
ATOM 1722 N N . LYS A 1 203 ? 6.674 -2.773 -13.077 1.00 98.31 203 LYS A N 1
ATOM 1723 C CA . LYS A 1 203 ? 6.332 -2.956 -14.495 1.00 98.31 203 LYS A CA 1
ATOM 1724 C C . LYS A 1 203 ? 6.483 -1.658 -15.279 1.00 98.31 203 LYS A C 1
ATOM 1726 O O . LYS A 1 203 ? 7.097 -1.675 -16.340 1.00 98.31 203 LYS A O 1
ATOM 1731 N N . ASP A 1 204 ? 5.967 -0.549 -14.760 1.00 98.19 204 ASP A N 1
ATOM 1732 C CA . ASP A 1 204 ? 6.052 0.754 -15.423 1.00 98.19 204 ASP A CA 1
ATOM 1733 C C . ASP A 1 204 ? 7.519 1.196 -15.593 1.00 98.19 204 ASP A C 1
ATOM 1735 O O . ASP A 1 204 ? 7.902 1.661 -16.669 1.00 98.19 204 ASP A O 1
ATOM 1739 N N . GLN A 1 205 ? 8.365 0.986 -14.574 1.00 97.88 205 GLN A N 1
ATOM 1740 C CA . GLN A 1 205 ? 9.808 1.248 -14.657 1.00 97.88 205 GLN A CA 1
ATOM 1741 C C . GLN A 1 205 ? 10.486 0.365 -15.705 1.00 97.88 205 GLN A C 1
ATOM 1743 O O . GLN A 1 205 ? 11.235 0.873 -16.540 1.00 97.88 205 GLN A O 1
ATOM 1748 N N . TYR A 1 206 ? 10.198 -0.937 -15.700 1.00 97.06 206 TYR A N 1
ATOM 1749 C CA . TYR A 1 206 ? 10.741 -1.874 -16.679 1.00 97.06 206 TYR A CA 1
ATOM 1750 C C . TYR A 1 206 ? 10.329 -1.499 -18.109 1.00 97.06 206 TYR A C 1
ATOM 1752 O O . TYR A 1 206 ? 11.171 -1.451 -19.007 1.00 97.06 206 TYR A O 1
ATOM 1760 N N . PHE A 1 207 ? 9.052 -1.177 -18.333 1.00 97.81 207 PHE A N 1
ATOM 1761 C CA . PHE A 1 207 ? 8.568 -0.764 -19.649 1.00 97.81 207 PHE A CA 1
ATOM 1762 C C . PHE A 1 207 ? 9.216 0.534 -20.118 1.00 97.81 207 PHE A C 1
ATOM 1764 O O . PHE A 1 207 ? 9.588 0.625 -21.288 1.00 97.81 207 PHE A O 1
ATOM 1771 N N . LEU A 1 208 ? 9.406 1.510 -19.224 1.00 97.50 208 LEU A N 1
ATOM 1772 C CA . LEU A 1 208 ? 10.123 2.731 -19.568 1.00 97.50 208 LEU A CA 1
ATOM 1773 C C . LEU A 1 208 ? 11.579 2.428 -19.940 1.00 97.50 208 LEU A C 1
ATOM 1775 O O . LEU A 1 208 ? 12.028 2.866 -20.995 1.00 97.50 208 LEU A O 1
ATOM 1779 N N . GLN A 1 209 ? 12.304 1.650 -19.131 1.00 96.00 209 GLN A N 1
ATOM 1780 C CA . GLN A 1 209 ? 13.693 1.273 -19.421 1.00 96.00 209 GLN A CA 1
ATOM 1781 C C . GLN A 1 209 ? 13.816 0.564 -20.773 1.00 96.00 209 GLN A C 1
ATOM 1783 O O . GLN A 1 209 ? 14.653 0.938 -21.595 1.00 96.00 209 GLN A O 1
ATOM 1788 N N . ARG A 1 210 ? 12.931 -0.402 -21.043 1.00 95.75 210 ARG A N 1
ATOM 1789 C CA . ARG A 1 210 ? 12.875 -1.108 -22.326 1.00 95.75 210 ARG A CA 1
ATOM 1790 C C . ARG A 1 210 ? 12.581 -0.159 -23.486 1.00 95.75 210 ARG A C 1
ATOM 1792 O O . ARG A 1 210 ? 13.227 -0.253 -24.525 1.00 95.75 210 ARG A O 1
ATOM 1799 N N . HIS A 1 211 ? 11.633 0.761 -23.323 1.00 96.25 211 HIS A N 1
ATOM 1800 C CA . HIS A 1 211 ? 11.301 1.743 -24.353 1.00 96.25 211 HIS A CA 1
ATOM 1801 C C . HIS A 1 211 ? 12.482 2.676 -24.664 1.00 96.25 211 HIS A C 1
ATOM 1803 O O . HIS A 1 211 ? 12.804 2.888 -25.833 1.00 96.25 211 HIS A O 1
ATOM 1809 N N . LEU A 1 212 ? 13.162 3.193 -23.635 1.00 95.25 212 LEU A N 1
ATOM 1810 C CA . LEU A 1 212 ? 14.339 4.050 -23.803 1.00 95.25 212 LEU A CA 1
ATOM 1811 C C . LEU A 1 212 ? 15.495 3.296 -24.479 1.00 95.25 212 LEU A C 1
ATOM 1813 O O . LEU A 1 212 ? 16.125 3.835 -25.389 1.00 95.25 212 LEU A O 1
ATOM 1817 N N . LEU A 1 213 ? 15.724 2.032 -24.107 1.00 95.00 213 LEU A N 1
ATOM 1818 C CA . LEU A 1 213 ? 16.725 1.175 -24.747 1.00 95.00 213 LEU A CA 1
ATOM 1819 C C . LEU A 1 213 ? 16.448 0.995 -26.246 1.00 95.00 213 LEU A C 1
ATOM 1821 O O . LEU A 1 213 ? 17.344 1.200 -27.064 1.00 95.00 213 LEU A O 1
ATOM 1825 N N . LEU A 1 214 ? 15.205 0.673 -26.618 1.00 95.12 214 LEU A N 1
ATOM 1826 C CA . LEU A 1 214 ? 14.809 0.530 -28.023 1.00 95.12 214 LEU A CA 1
ATOM 1827 C C . LEU A 1 214 ? 14.992 1.839 -28.800 1.00 95.12 214 LEU A C 1
ATOM 1829 O O . LEU A 1 214 ? 15.556 1.829 -29.891 1.00 95.12 214 LEU A O 1
ATOM 1833 N N . LYS A 1 215 ? 14.617 2.979 -28.210 1.00 94.94 215 LYS A N 1
ATOM 1834 C CA . LYS A 1 215 ? 14.826 4.300 -28.820 1.00 94.94 215 LYS A CA 1
ATOM 1835 C C . LYS A 1 215 ? 16.312 4.595 -29.063 1.00 94.94 215 LYS A C 1
ATOM 1837 O O . LYS A 1 215 ? 16.681 5.177 -30.085 1.00 94.94 215 LYS A O 1
ATOM 1842 N N . LYS A 1 216 ? 17.188 4.176 -28.146 1.00 94.19 216 LYS A N 1
ATOM 1843 C CA . LYS A 1 216 ? 18.641 4.270 -28.325 1.00 94.19 216 LYS A CA 1
ATOM 1844 C C . LYS A 1 216 ? 19.134 3.354 -29.447 1.00 94.19 216 LYS A C 1
ATOM 1846 O O . LYS A 1 216 ? 19.918 3.803 -30.280 1.00 94.19 216 LYS A O 1
ATOM 1851 N N . HIS A 1 217 ? 18.645 2.117 -29.514 1.00 94.75 217 HIS A N 1
ATOM 1852 C CA . HIS A 1 217 ? 18.972 1.170 -30.586 1.00 94.75 217 HIS A CA 1
ATOM 1853 C C . HIS A 1 217 ? 18.557 1.683 -31.973 1.00 94.75 217 HIS A C 1
ATOM 1855 O O . HIS A 1 217 ? 19.326 1.577 -32.933 1.00 94.75 217 HIS A O 1
ATOM 1861 N N . GLU A 1 218 ? 17.383 2.306 -32.085 1.00 94.56 218 GLU A N 1
ATOM 1862 C CA . GLU A 1 218 ? 16.942 2.978 -33.313 1.00 94.56 218 GLU A CA 1
ATOM 1863 C C . GLU A 1 218 ? 17.940 4.066 -33.731 1.00 94.56 218 GLU A C 1
ATOM 1865 O O . GLU A 1 218 ? 18.385 4.099 -34.880 1.00 94.56 218 GLU A O 1
ATOM 1870 N N . LYS A 1 219 ? 18.375 4.911 -32.786 1.00 93.62 219 LYS A N 1
ATOM 1871 C CA . LYS A 1 219 ? 19.354 5.973 -33.063 1.00 93.62 219 LYS A CA 1
ATOM 1872 C C . LYS A 1 219 ? 20.738 5.443 -33.437 1.00 93.62 219 LYS A C 1
ATOM 1874 O O . LYS A 1 219 ? 21.363 5.999 -34.339 1.00 93.62 219 LYS A O 1
ATOM 1879 N N . GLU A 1 220 ? 21.211 4.373 -32.804 1.00 92.94 220 GLU A N 1
ATOM 1880 C CA . GLU A 1 220 ? 22.462 3.696 -33.180 1.00 92.94 220 GLU A CA 1
ATOM 1881 C C . GLU A 1 220 ? 22.375 3.110 -34.601 1.00 92.94 220 GLU A C 1
ATOM 1883 O O . GLU A 1 220 ? 23.303 3.263 -35.399 1.00 92.94 220 GLU A O 1
ATOM 1888 N N . THR A 1 221 ? 21.231 2.517 -34.956 1.00 94.62 221 THR A N 1
ATOM 1889 C CA . THR A 1 221 ? 20.981 1.962 -36.296 1.00 94.62 221 THR A CA 1
ATOM 1890 C C . THR A 1 221 ? 20.960 3.058 -37.361 1.00 94.62 221 THR A C 1
ATOM 1892 O O . THR A 1 221 ? 21.624 2.925 -38.391 1.00 94.62 221 THR A O 1
ATOM 1895 N N . GLU A 1 222 ? 20.271 4.177 -37.106 1.00 93.94 222 GLU A N 1
ATOM 1896 C CA . GLU A 1 222 ? 20.279 5.350 -37.991 1.00 93.94 222 GLU A CA 1
ATOM 1897 C C . GLU A 1 222 ? 21.709 5.875 -38.220 1.00 93.94 222 GLU A C 1
ATOM 1899 O O . GLU A 1 222 ? 22.086 6.211 -39.347 1.00 93.94 222 GLU A O 1
ATOM 1904 N N . GLN A 1 223 ? 22.529 5.940 -37.164 1.00 92.19 223 GLN A N 1
ATOM 1905 C CA . GLN A 1 223 ? 23.925 6.379 -37.263 1.00 92.19 223 GLN A CA 1
ATOM 1906 C C . GLN A 1 223 ? 24.770 5.413 -38.102 1.00 92.19 223 GLN A C 1
ATOM 1908 O O . GLN A 1 223 ? 25.522 5.865 -38.971 1.00 92.19 223 GLN A O 1
ATOM 1913 N N . MET A 1 224 ? 24.609 4.101 -37.907 1.00 95.00 224 MET A N 1
ATOM 1914 C CA . MET A 1 224 ? 25.309 3.077 -38.688 1.00 95.00 224 MET A CA 1
ATOM 1915 C C . MET A 1 224 ? 24.933 3.133 -40.173 1.00 95.00 224 MET A C 1
ATOM 1917 O O . MET A 1 224 ? 25.805 3.099 -41.040 1.00 95.00 224 MET A O 1
ATOM 1921 N N . GLN A 1 225 ? 23.647 3.306 -40.487 1.00 94.62 225 GLN A N 1
ATOM 1922 C CA . GLN A 1 225 ? 23.181 3.466 -41.866 1.00 94.62 225 GLN A CA 1
ATOM 1923 C C . GLN A 1 225 ? 23.789 4.707 -42.533 1.00 94.62 225 GLN A C 1
ATOM 1925 O O . GLN A 1 225 ? 24.303 4.619 -43.650 1.00 94.62 225 GLN A O 1
ATOM 1930 N N . ARG A 1 226 ? 23.807 5.857 -41.839 1.00 94.06 226 ARG A N 1
ATOM 1931 C CA . ARG A 1 226 ? 24.450 7.089 -42.338 1.00 94.06 226 ARG A CA 1
ATOM 1932 C C . ARG A 1 226 ? 25.956 6.904 -42.556 1.00 94.06 226 ARG A C 1
ATOM 1934 O O . ARG A 1 226 ? 26.504 7.459 -43.510 1.00 94.06 226 ARG A O 1
ATOM 1941 N N . TYR A 1 227 ? 26.631 6.153 -41.684 1.00 93.88 227 TYR A N 1
ATOM 1942 C CA . TYR A 1 227 ? 28.051 5.827 -41.827 1.00 93.88 227 TYR A CA 1
ATOM 1943 C C . TYR A 1 227 ? 28.307 4.952 -43.062 1.00 93.88 227 TYR A C 1
ATOM 1945 O O . TYR A 1 227 ? 29.099 5.336 -43.924 1.00 93.88 227 TYR A O 1
ATOM 1953 N N . ASN A 1 228 ? 27.584 3.839 -43.192 1.00 95.69 228 ASN A N 1
ATOM 1954 C CA . ASN A 1 228 ? 27.686 2.915 -44.322 1.00 95.69 228 ASN A CA 1
ATOM 1955 C C . ASN A 1 228 ? 27.421 3.619 -45.664 1.00 95.69 228 ASN A C 1
ATOM 1957 O O . ASN A 1 228 ? 28.207 3.496 -46.605 1.00 95.69 228 ASN A O 1
ATOM 1961 N N . GLN A 1 229 ? 26.370 4.442 -45.729 1.00 95.50 229 GLN A N 1
ATOM 1962 C CA . GLN A 1 229 ? 26.049 5.240 -46.914 1.00 95.50 229 GLN A CA 1
ATOM 1963 C C . GLN A 1 229 ? 27.212 6.164 -47.311 1.00 95.50 229 GLN A C 1
ATOM 1965 O O . GLN A 1 229 ? 27.584 6.230 -48.484 1.00 95.50 229 GLN A O 1
ATOM 1970 N N . ARG A 1 230 ? 27.852 6.824 -46.335 1.00 94.94 230 ARG A N 1
ATOM 1971 C CA . ARG A 1 230 ? 29.020 7.679 -46.591 1.00 94.94 230 ARG A CA 1
ATOM 1972 C C . ARG A 1 230 ? 30.208 6.880 -47.132 1.00 94.94 230 ARG A C 1
ATOM 1974 O O . ARG A 1 230 ? 30.897 7.359 -48.030 1.00 94.94 230 ARG A O 1
ATOM 1981 N N . MET A 1 231 ? 30.456 5.679 -46.611 1.00 95.94 231 MET A N 1
ATOM 1982 C CA . MET A 1 231 ? 31.542 4.817 -47.095 1.00 95.94 231 MET A CA 1
ATOM 1983 C C . MET A 1 231 ? 31.331 4.408 -48.559 1.00 95.94 231 MET A C 1
ATOM 1985 O O . MET A 1 231 ? 32.263 4.491 -49.364 1.00 95.94 231 MET A O 1
ATOM 1989 N N . ILE A 1 232 ? 30.092 4.075 -48.932 1.00 96.19 232 ILE A N 1
ATOM 1990 C CA . ILE A 1 232 ? 29.709 3.789 -50.322 1.00 96.19 232 ILE A CA 1
ATOM 1991 C C . ILE A 1 232 ? 29.918 5.021 -51.215 1.00 96.19 232 ILE A C 1
ATOM 1993 O O . ILE A 1 232 ? 30.477 4.907 -52.307 1.00 96.19 232 ILE A O 1
ATOM 1997 N N . GLU A 1 233 ? 29.498 6.206 -50.771 1.00 96.56 233 GLU A N 1
ATOM 1998 C CA . GLU A 1 233 ? 29.663 7.456 -51.526 1.00 96.56 233 GLU A CA 1
ATOM 1999 C C . GLU A 1 233 ? 31.136 7.814 -51.757 1.00 96.56 233 GLU A C 1
ATOM 2001 O O . GLU A 1 233 ? 31.508 8.193 -52.870 1.00 96.56 233 GLU A O 1
ATOM 2006 N N . ILE A 1 234 ? 31.994 7.628 -50.748 1.00 96.38 234 ILE A N 1
ATOM 2007 C CA . ILE A 1 234 ? 33.445 7.831 -50.870 1.00 96.38 234 ILE A CA 1
ATOM 2008 C C . ILE A 1 234 ? 34.036 6.876 -51.918 1.00 96.38 234 ILE A C 1
ATOM 2010 O O . ILE A 1 234 ? 34.809 7.310 -52.780 1.00 96.38 234 ILE A O 1
ATOM 2014 N N . LEU A 1 235 ? 33.654 5.593 -51.890 1.00 96.88 235 LEU A N 1
ATOM 2015 C CA . LEU A 1 235 ? 34.118 4.607 -52.868 1.00 96.88 235 LEU A CA 1
ATOM 2016 C C . LEU A 1 235 ? 33.659 4.966 -54.288 1.00 96.88 235 LEU A C 1
ATOM 2018 O O . LEU A 1 235 ? 34.480 4.985 -55.204 1.00 96.88 235 LEU A O 1
ATOM 2022 N N . LYS A 1 236 ? 32.380 5.319 -54.469 1.00 97.00 236 LYS A N 1
ATOM 2023 C CA . LYS A 1 236 ? 31.839 5.775 -55.761 1.00 97.00 236 LYS A CA 1
ATOM 2024 C C . LYS A 1 236 ? 32.586 7.003 -56.281 1.00 97.00 236 LYS A C 1
ATOM 2026 O O . LYS A 1 236 ? 32.962 7.042 -57.452 1.00 97.00 236 LYS A O 1
ATOM 2031 N N . GLY A 1 237 ? 32.860 7.977 -55.411 1.00 97.00 237 GLY A N 1
ATOM 2032 C CA . GLY A 1 237 ? 33.643 9.164 -55.750 1.00 97.00 237 GLY A CA 1
ATOM 2033 C C . GLY A 1 237 ? 35.047 8.814 -56.248 1.00 97.00 237 GLY A C 1
ATOM 2034 O O . GLY A 1 237 ? 35.482 9.319 -57.286 1.00 97.00 237 GLY A O 1
ATOM 2035 N N . ARG A 1 238 ? 35.736 7.890 -55.568 1.00 96.75 238 ARG A N 1
ATOM 2036 C CA . ARG A 1 238 ? 37.053 7.388 -55.989 1.00 96.75 238 ARG A CA 1
ATOM 2037 C C . ARG A 1 238 ? 36.989 6.669 -57.340 1.00 96.75 238 ARG A C 1
ATOM 2039 O O . ARG A 1 238 ? 37.783 6.978 -58.227 1.00 96.75 238 ARG A O 1
ATOM 2046 N N . GLN A 1 239 ? 36.039 5.753 -57.520 1.00 96.06 239 GLN A N 1
ATOM 2047 C CA . GLN A 1 239 ? 35.861 5.011 -58.774 1.00 96.06 239 GLN A CA 1
ATOM 2048 C C . GLN A 1 239 ? 35.580 5.954 -59.950 1.00 96.06 239 GLN A C 1
ATOM 2050 O O . GLN A 1 239 ? 36.171 5.805 -61.021 1.00 96.06 239 GLN A O 1
ATOM 2055 N N . GLN A 1 240 ? 34.760 6.988 -59.738 1.00 96.25 240 GLN A N 1
ATOM 2056 C CA . GLN A 1 240 ? 34.488 8.005 -60.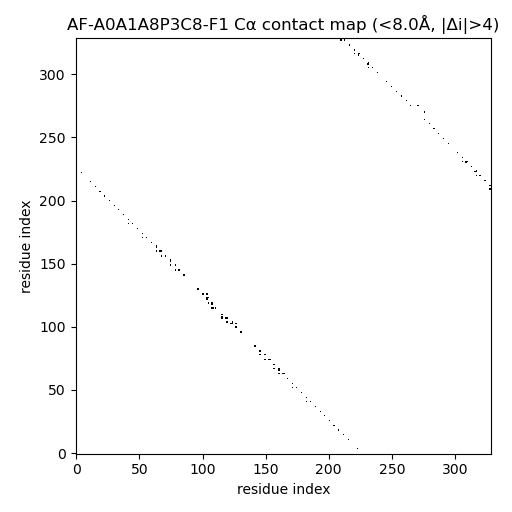750 1.00 96.25 240 GLN A CA 1
ATOM 2057 C C . GLN A 1 240 ? 35.751 8.790 -61.136 1.00 96.25 240 GLN A C 1
ATOM 2059 O O . GLN A 1 240 ? 35.992 9.031 -62.321 1.00 96.25 240 GLN A O 1
ATOM 2064 N N . GLN A 1 241 ? 36.592 9.162 -60.164 1.00 95.94 241 GLN A N 1
ATOM 2065 C CA . GLN A 1 241 ? 37.873 9.822 -60.440 1.00 95.94 241 GLN A CA 1
ATOM 2066 C C . GLN A 1 241 ? 38.828 8.917 -61.235 1.00 95.94 241 GLN A C 1
ATOM 2068 O O . GLN A 1 241 ? 39.456 9.377 -62.190 1.00 95.94 241 GLN A O 1
ATOM 2073 N N . GLU A 1 242 ? 38.922 7.634 -60.879 1.00 94.75 242 GLU A N 1
ATOM 2074 C CA . GLU A 1 242 ? 39.743 6.643 -61.588 1.00 94.75 242 GLU A CA 1
ATOM 2075 C C . GLU A 1 242 ? 39.252 6.423 -63.031 1.00 94.75 242 GLU A C 1
ATOM 2077 O O . GLU A 1 242 ? 40.059 6.425 -63.966 1.00 94.75 242 GLU A O 1
ATOM 2082 N N . LYS A 1 243 ? 37.931 6.321 -63.231 1.00 94.44 243 LYS A N 1
ATOM 2083 C CA . LYS A 1 243 ? 37.289 6.190 -64.549 1.00 94.44 243 LYS A CA 1
ATOM 2084 C C . LYS A 1 243 ? 37.539 7.415 -65.432 1.00 94.44 243 LYS A C 1
ATOM 2086 O O . LYS A 1 243 ? 37.835 7.270 -66.615 1.00 94.44 243 LYS A O 1
ATOM 2091 N N . ASN A 1 244 ? 37.494 8.618 -64.858 1.00 94.69 244 ASN A N 1
ATOM 2092 C CA . ASN A 1 244 ? 37.767 9.865 -65.581 1.00 94.69 244 ASN A CA 1
ATOM 2093 C C . ASN A 1 244 ? 39.247 10.004 -65.992 1.00 94.69 244 ASN A C 1
ATOM 2095 O O . ASN A 1 244 ? 39.552 10.606 -67.023 1.00 94.69 244 ASN A O 1
ATOM 2099 N N . ARG A 1 245 ? 40.184 9.458 -65.203 1.00 95.75 245 ARG A N 1
ATOM 2100 C CA . ARG A 1 245 ? 41.631 9.529 -65.484 1.00 95.75 245 ARG A CA 1
ATOM 2101 C C . ARG A 1 245 ? 42.093 8.501 -66.520 1.00 95.75 245 ARG A C 1
ATOM 2103 O O . ARG A 1 245 ? 42.994 8.814 -67.302 1.00 95.75 245 ARG A O 1
ATOM 2110 N N . LEU A 1 246 ? 41.476 7.317 -66.565 1.00 94.81 246 LEU A N 1
ATOM 2111 C CA . LEU A 1 246 ? 41.927 6.199 -67.405 1.00 94.81 246 LEU A CA 1
ATOM 2112 C C . LEU A 1 246 ? 42.080 6.554 -68.901 1.00 94.81 246 LEU A C 1
ATOM 2114 O O . LEU A 1 246 ? 43.145 6.281 -69.452 1.00 94.81 246 LEU A O 1
ATOM 2118 N N . PRO A 1 247 ? 41.130 7.233 -69.578 1.00 94.00 247 PRO A N 1
ATOM 2119 C CA . PRO A 1 247 ? 41.285 7.567 -70.998 1.00 94.00 247 PRO A CA 1
ATOM 2120 C C . PRO A 1 247 ? 42.484 8.478 -71.287 1.00 94.00 247 PRO A C 1
ATOM 2122 O O . PRO A 1 247 ? 43.075 8.430 -72.368 1.00 94.00 247 PRO A O 1
ATOM 2125 N N . ARG A 1 248 ? 42.857 9.346 -70.337 1.00 94.94 248 ARG A N 1
ATOM 2126 C CA . ARG A 1 248 ? 44.050 10.193 -70.468 1.00 94.94 248 ARG A CA 1
ATOM 2127 C C . ARG A 1 248 ? 45.319 9.347 -70.375 1.00 94.94 248 ARG A C 1
ATOM 2129 O O . ARG A 1 248 ? 46.195 9.524 -71.216 1.00 94.94 248 ARG A O 1
ATOM 2136 N N . ILE A 1 249 ? 45.368 8.424 -69.414 1.00 93.56 249 ILE A N 1
ATOM 2137 C CA . ILE A 1 249 ? 46.486 7.492 -69.211 1.00 93.56 249 ILE A CA 1
ATOM 2138 C C . ILE A 1 249 ? 46.663 6.591 -70.442 1.00 93.56 249 ILE A C 1
ATOM 2140 O O . ILE A 1 249 ? 47.748 6.558 -71.023 1.00 93.56 249 ILE A O 1
ATOM 2144 N N . GLN A 1 250 ? 45.581 5.972 -70.927 1.00 93.94 250 GLN A N 1
ATOM 2145 C CA . GLN A 1 250 ? 45.598 5.119 -72.122 1.00 93.94 250 GLN A CA 1
ATOM 2146 C C . GLN A 1 250 ? 46.123 5.861 -73.356 1.00 93.94 250 GLN A C 1
ATOM 2148 O O . GLN A 1 250 ? 46.952 5.331 -74.093 1.00 93.94 250 GLN A O 1
ATOM 2153 N N . ARG A 1 251 ? 45.704 7.120 -73.565 1.00 93.06 251 ARG A N 1
ATOM 2154 C CA . ARG A 1 251 ? 46.213 7.949 -74.671 1.00 93.06 251 ARG A CA 1
ATOM 2155 C C . ARG A 1 251 ? 47.708 8.239 -74.549 1.00 93.06 251 ARG A C 1
ATOM 2157 O O . ARG A 1 251 ? 48.401 8.194 -75.564 1.00 93.06 251 ARG A O 1
ATOM 2164 N N . SER A 1 252 ? 48.212 8.559 -73.355 1.00 94.25 252 SER A N 1
ATOM 2165 C CA . SER A 1 252 ? 49.653 8.779 -73.160 1.00 94.25 252 SER A CA 1
ATOM 2166 C C . SER A 1 252 ? 50.463 7.499 -73.359 1.00 94.25 252 SER A C 1
ATOM 2168 O O . SER A 1 252 ? 51.473 7.529 -74.057 1.00 94.25 252 SER A O 1
ATOM 2170 N N . GLU A 1 253 ? 50.003 6.366 -72.830 1.00 93.88 253 GLU A N 1
ATOM 2171 C CA . GLU A 1 253 ? 50.703 5.087 -72.966 1.00 93.88 253 GLU A CA 1
ATOM 2172 C C . GLU A 1 253 ? 50.722 4.578 -74.404 1.00 93.88 253 GLU A C 1
ATOM 2174 O O . GLU A 1 253 ? 51.760 4.115 -74.874 1.00 93.88 253 GLU A O 1
ATOM 2179 N N . ALA A 1 254 ? 49.604 4.699 -75.124 1.00 93.75 254 ALA A N 1
ATOM 2180 C CA . ALA A 1 254 ? 49.518 4.295 -76.522 1.00 93.75 254 ALA A CA 1
ATOM 2181 C C . ALA A 1 254 ? 50.487 5.081 -77.404 1.00 93.75 254 ALA A C 1
ATOM 2183 O O . ALA A 1 254 ? 51.130 4.502 -78.279 1.00 93.75 254 ALA A O 1
ATOM 2184 N N . LYS A 1 255 ? 50.653 6.388 -77.143 1.00 94.44 255 LYS A N 1
ATOM 2185 C CA . LYS A 1 255 ? 51.665 7.212 -77.821 1.00 94.44 255 LYS A CA 1
ATOM 2186 C C . LYS A 1 255 ? 53.075 6.681 -77.564 1.00 94.44 255 LYS A C 1
ATOM 2188 O O . LYS A 1 255 ? 53.824 6.482 -78.518 1.00 94.44 255 LYS A O 1
ATOM 2193 N N . THR A 1 256 ? 53.418 6.410 -76.304 1.00 94.19 256 THR A N 1
ATOM 2194 C CA . THR A 1 256 ? 54.736 5.879 -75.926 1.00 94.19 256 THR A CA 1
ATOM 2195 C C . THR A 1 256 ? 54.996 4.506 -76.547 1.00 94.19 256 THR A C 1
ATOM 2197 O O . THR A 1 256 ? 56.051 4.283 -77.138 1.00 94.19 256 THR A O 1
ATOM 2200 N N . ARG A 1 257 ? 54.025 3.588 -76.484 1.00 93.62 257 ARG A N 1
ATOM 2201 C CA . ARG A 1 257 ? 54.151 2.233 -77.043 1.00 93.62 257 ARG A CA 1
ATOM 2202 C C . ARG A 1 257 ? 54.232 2.237 -78.566 1.00 93.62 257 ARG A C 1
ATOM 2204 O O . ARG A 1 257 ? 55.056 1.518 -79.119 1.00 93.62 257 ARG A O 1
ATOM 2211 N N . MET A 1 258 ? 53.460 3.091 -79.238 1.00 92.81 258 MET A N 1
ATOM 2212 C CA . MET A 1 258 ? 53.566 3.306 -80.685 1.00 92.81 258 MET A CA 1
ATOM 2213 C C . MET A 1 258 ? 54.951 3.834 -81.080 1.00 92.81 258 MET A C 1
ATOM 2215 O O . MET A 1 258 ? 55.528 3.367 -82.060 1.00 92.81 258 MET A O 1
ATOM 2219 N N . ALA A 1 259 ? 55.506 4.788 -80.324 1.00 93.12 259 ALA A N 1
ATOM 2220 C CA . ALA A 1 259 ? 56.854 5.301 -80.568 1.00 93.12 259 ALA A CA 1
ATOM 2221 C C . ALA A 1 259 ? 57.919 4.202 -80.404 1.00 93.12 259 ALA A C 1
ATOM 2223 O O . ALA A 1 259 ? 58.789 4.059 -81.263 1.00 93.12 259 ALA A O 1
ATOM 2224 N N . MET A 1 260 ? 57.810 3.382 -79.353 1.00 91.06 260 MET A N 1
ATOM 2225 C CA . MET A 1 260 ? 58.695 2.230 -79.142 1.00 91.06 260 MET A CA 1
ATOM 2226 C C . MET A 1 260 ? 58.569 1.186 -80.256 1.00 91.06 260 MET A C 1
ATOM 2228 O O . MET A 1 260 ? 59.585 0.717 -80.762 1.00 91.06 260 MET A O 1
ATOM 2232 N N . PHE A 1 261 ? 57.347 0.864 -80.689 1.00 91.38 261 PHE A N 1
ATOM 2233 C CA . PHE A 1 261 ? 57.109 -0.084 -81.778 1.00 91.38 261 PHE A CA 1
ATOM 2234 C C . PHE A 1 261 ? 57.700 0.408 -83.102 1.00 91.38 261 PHE A C 1
ATOM 2236 O O . PHE A 1 261 ? 58.423 -0.331 -83.763 1.00 91.38 261 PHE A O 1
ATOM 2243 N N . LYS A 1 262 ? 57.486 1.683 -83.455 1.00 89.25 262 LYS A N 1
ATOM 2244 C CA . LYS A 1 262 ? 58.113 2.296 -84.636 1.00 89.25 262 LYS A CA 1
ATOM 2245 C C . LYS A 1 262 ? 59.639 2.243 -84.568 1.00 89.25 262 LYS A C 1
ATOM 2247 O O . LYS A 1 262 ? 60.270 1.912 -85.563 1.00 89.25 262 LYS A O 1
ATOM 2252 N N . LYS A 1 263 ? 60.235 2.520 -83.402 1.00 87.75 263 LYS A N 1
ATOM 2253 C CA . LYS A 1 263 ? 61.689 2.413 -83.204 1.00 87.75 263 LYS A CA 1
ATOM 2254 C C . LYS A 1 263 ? 62.183 0.968 -83.356 1.00 87.75 263 LYS A C 1
ATOM 2256 O O . LYS A 1 263 ? 63.208 0.749 -83.986 1.00 87.75 263 LYS A O 1
ATOM 2261 N N . SER A 1 264 ? 61.445 -0.014 -82.833 1.00 85.19 264 SER A N 1
ATOM 2262 C CA . SER A 1 264 ? 61.760 -1.440 -82.997 1.00 85.19 264 SER A CA 1
ATOM 2263 C C . SER A 1 264 ? 61.652 -1.904 -84.452 1.00 85.19 264 SER A C 1
ATOM 2265 O O . SER A 1 264 ? 62.505 -2.668 -84.896 1.00 85.19 264 SER A O 1
ATOM 2267 N N . LEU A 1 265 ? 60.662 -1.413 -85.207 1.00 83.62 265 LEU A N 1
ATOM 2268 C CA . LEU A 1 265 ? 60.556 -1.681 -86.643 1.00 83.62 265 LEU A CA 1
ATOM 2269 C C . LEU A 1 265 ? 61.781 -1.158 -87.398 1.00 83.62 265 LEU A C 1
ATOM 2271 O O . LEU A 1 265 ? 62.341 -1.903 -88.187 1.00 83.62 265 LEU A O 1
ATOM 2275 N N . VAL A 1 266 ? 62.249 0.061 -87.101 1.00 79.25 266 VAL A N 1
ATOM 2276 C CA . VAL A 1 266 ? 63.454 0.643 -87.730 1.00 79.25 266 VAL A CA 1
ATOM 2277 C C . VAL A 1 266 ? 64.718 -0.182 -87.455 1.00 79.25 266 VAL A C 1
ATOM 2279 O O . VAL A 1 266 ? 65.587 -0.265 -88.314 1.00 79.25 266 VAL A O 1
ATOM 2282 N N . ILE A 1 267 ? 64.829 -0.801 -86.275 1.00 75.00 267 ILE A N 1
ATOM 2283 C CA . ILE A 1 267 ? 66.002 -1.604 -85.886 1.00 75.00 267 ILE A CA 1
ATOM 2284 C C . ILE A 1 267 ? 65.971 -3.007 -86.520 1.00 75.00 267 ILE A C 1
ATOM 2286 O O . ILE A 1 267 ? 67.018 -3.536 -86.876 1.00 75.00 267 ILE A O 1
ATOM 2290 N N . ASN A 1 268 ? 64.785 -3.605 -86.677 1.00 67.62 268 ASN A N 1
ATOM 2291 C CA . ASN A 1 268 ? 64.615 -4.997 -87.117 1.00 67.62 268 ASN A CA 1
ATOM 2292 C C . ASN A 1 268 ? 64.155 -5.148 -88.584 1.00 67.62 268 ASN A C 1
ATOM 2294 O O . ASN A 1 268 ? 63.958 -6.273 -89.045 1.00 67.62 268 ASN A O 1
ATOM 2298 N N . SER A 1 269 ? 63.908 -4.060 -89.324 1.00 56.84 269 SER A N 1
ATOM 2299 C CA . SER A 1 269 ? 63.384 -4.148 -90.693 1.00 56.84 269 SER A CA 1
ATOM 2300 C C . SER A 1 269 ? 64.479 -4.441 -91.721 1.00 56.84 269 SER A C 1
ATOM 2302 O O . SER A 1 269 ? 65.378 -3.630 -91.930 1.00 56.84 269 SER A O 1
ATOM 2304 N N . SER A 1 270 ? 64.322 -5.545 -92.454 1.00 54.50 270 SER A N 1
ATOM 2305 C CA . SER A 1 270 ? 65.035 -5.841 -93.711 1.00 54.50 270 SER A CA 1
ATOM 2306 C C . SER A 1 270 ? 64.080 -5.897 -94.925 1.00 54.50 270 SER A C 1
ATOM 2308 O O . SER A 1 270 ? 64.412 -6.493 -95.945 1.00 54.50 270 SER A O 1
ATOM 2310 N N . GLY A 1 271 ? 62.867 -5.326 -94.817 1.00 56.69 271 GLY A N 1
ATOM 2311 C CA . GLY A 1 271 ? 61.758 -5.489 -95.777 1.00 56.69 271 GLY A CA 1
ATOM 2312 C C . GLY A 1 271 ? 61.179 -4.183 -96.350 1.00 56.69 271 GLY A C 1
ATOM 2313 O O . GLY A 1 271 ? 61.459 -3.090 -95.872 1.00 56.69 271 GLY A O 1
ATOM 2314 N N . ARG A 1 272 ? 60.366 -4.299 -97.414 1.00 57.91 272 ARG A N 1
ATOM 2315 C CA . ARG A 1 272 ? 59.790 -3.189 -98.211 1.00 57.91 272 ARG A CA 1
ATOM 2316 C C . ARG A 1 272 ? 58.772 -2.341 -97.416 1.00 57.91 272 ARG A C 1
ATOM 2318 O O . ARG A 1 272 ? 57.862 -2.886 -96.801 1.00 57.91 272 ARG A O 1
ATOM 2325 N N . SER A 1 273 ? 58.807 -1.011 -97.590 1.00 62.47 273 SER A N 1
ATOM 2326 C CA . SER A 1 273 ? 57.966 0.025 -96.927 1.00 62.47 273 SER A CA 1
ATOM 2327 C C . SER A 1 273 ? 56.442 -0.240 -96.845 1.00 62.47 273 SER A C 1
ATOM 2329 O O . SER A 1 273 ? 55.753 0.289 -95.967 1.00 62.47 273 SER A O 1
ATOM 2331 N N . SER A 1 274 ? 55.884 -1.059 -97.743 1.00 66.00 274 SER A N 1
ATOM 2332 C CA . SER A 1 274 ? 54.463 -1.447 -97.736 1.00 66.00 274 SER A CA 1
ATOM 2333 C C . SER A 1 274 ? 54.101 -2.391 -96.576 1.00 66.00 274 SER A C 1
ATOM 2335 O O . SER A 1 274 ? 53.006 -2.291 -96.017 1.00 66.00 274 SER A O 1
ATOM 2337 N N . GLU A 1 275 ? 55.019 -3.271 -96.163 1.00 73.06 275 GLU A N 1
ATOM 2338 C CA . GLU A 1 275 ? 54.789 -4.213 -95.060 1.00 73.06 275 GLU A CA 1
ATOM 2339 C C . GLU A 1 275 ? 54.811 -3.520 -93.695 1.00 73.06 275 GLU A C 1
ATOM 2341 O O . GLU A 1 275 ? 53.967 -3.805 -92.844 1.00 73.06 275 GLU A O 1
ATOM 2346 N N . ASP A 1 276 ? 55.682 -2.526 -93.512 1.00 75.12 276 ASP A N 1
ATOM 2347 C CA . ASP A 1 276 ? 55.755 -1.747 -92.270 1.00 75.12 276 ASP A CA 1
ATOM 2348 C C . ASP A 1 276 ? 54.457 -0.980 -91.997 1.00 75.12 276 ASP A C 1
ATOM 2350 O O . ASP A 1 276 ? 53.989 -0.907 -90.859 1.00 75.12 276 ASP A O 1
ATOM 2354 N N . ARG A 1 277 ? 53.803 -0.463 -93.047 1.00 79.56 277 ARG A N 1
ATOM 2355 C CA . ARG A 1 277 ? 52.489 0.190 -92.918 1.00 79.56 277 ARG A CA 1
ATOM 2356 C C . ARG A 1 277 ? 51.404 -0.779 -92.445 1.00 79.56 277 ARG A C 1
ATOM 2358 O O . ARG A 1 277 ? 50.534 -0.366 -91.677 1.00 79.56 277 ARG A O 1
ATOM 2365 N N . LYS A 1 278 ? 51.436 -2.044 -92.881 1.00 83.31 278 LYS A N 1
ATOM 2366 C CA . LYS A 1 278 ? 50.499 -3.080 -92.412 1.00 83.31 278 LYS A CA 1
ATOM 2367 C C . LYS A 1 278 ? 50.769 -3.440 -90.949 1.00 83.31 278 LYS A C 1
ATOM 2369 O O . LYS A 1 278 ? 49.840 -3.391 -90.148 1.00 83.31 278 LYS A O 1
ATOM 2374 N N . ARG A 1 279 ? 52.037 -3.640 -90.575 1.00 83.50 279 ARG A N 1
ATOM 2375 C CA . ARG A 1 279 ? 52.452 -3.930 -89.188 1.00 83.50 279 ARG A CA 1
ATOM 2376 C C . ARG A 1 279 ? 52.067 -2.818 -88.204 1.00 83.50 279 ARG A C 1
ATOM 2378 O O . ARG A 1 279 ? 51.602 -3.099 -87.104 1.00 83.50 279 ARG A O 1
ATOM 2385 N N . VAL A 1 280 ? 52.180 -1.545 -88.597 1.00 85.94 280 VAL A N 1
ATOM 2386 C CA . VAL A 1 280 ? 51.724 -0.401 -87.775 1.00 85.94 280 VAL A CA 1
ATOM 2387 C C . VAL A 1 280 ? 50.201 -0.381 -87.590 1.00 85.94 280 VAL A C 1
ATOM 2389 O O . VAL A 1 280 ? 49.717 -0.054 -86.501 1.00 85.94 280 VAL A O 1
ATOM 2392 N N . LYS A 1 281 ? 49.422 -0.740 -88.620 1.00 88.50 281 LYS A N 1
ATOM 2393 C CA . LYS A 1 281 ? 47.960 -0.873 -88.493 1.00 88.50 281 LYS A CA 1
ATOM 2394 C C . LYS A 1 281 ? 47.577 -2.029 -87.567 1.00 88.50 281 LYS A C 1
ATOM 2396 O O . LYS A 1 281 ? 46.735 -1.838 -86.695 1.00 88.50 281 LYS A O 1
ATOM 2401 N N . GLU A 1 282 ? 48.219 -3.185 -87.710 1.00 88.31 282 GLU A N 1
ATOM 2402 C CA . GLU A 1 282 ? 47.996 -4.353 -86.847 1.00 88.31 282 GLU A CA 1
ATOM 2403 C C . GLU A 1 282 ? 48.317 -4.046 -85.380 1.00 88.31 282 GLU A C 1
ATOM 2405 O O . GLU A 1 282 ? 47.498 -4.321 -84.503 1.00 88.31 282 GLU A O 1
ATOM 2410 N N . PHE A 1 283 ? 49.440 -3.369 -85.116 1.00 91.56 283 PHE A N 1
ATOM 2411 C CA . PHE A 1 283 ? 49.789 -2.897 -83.775 1.00 91.56 283 PHE A CA 1
ATOM 2412 C C . PHE A 1 283 ? 48.752 -1.914 -83.212 1.00 91.56 283 PHE A C 1
ATOM 2414 O O . PHE A 1 283 ? 48.413 -1.980 -82.035 1.00 91.56 283 PHE A O 1
ATOM 2421 N N . SER A 1 284 ? 48.203 -1.025 -84.046 1.00 90.19 284 SER A N 1
ATOM 2422 C CA . SER A 1 284 ? 47.165 -0.076 -83.610 1.00 90.19 284 SER A CA 1
ATOM 2423 C C . SER A 1 284 ? 45.872 -0.794 -83.205 1.00 90.19 284 SER A C 1
ATOM 2425 O O . SER A 1 284 ? 45.294 -0.474 -82.168 1.00 90.19 284 SER A O 1
ATOM 2427 N N . LEU A 1 285 ? 45.451 -1.803 -83.977 1.00 92.62 285 LEU A N 1
ATOM 2428 C CA . LEU A 1 285 ? 44.298 -2.650 -83.649 1.00 92.62 285 LEU A CA 1
ATOM 2429 C C . LEU A 1 285 ? 44.544 -3.479 -82.380 1.00 92.62 285 LEU A C 1
ATOM 2431 O O . LEU A 1 285 ? 43.638 -3.666 -81.566 1.00 92.62 285 LEU A O 1
ATOM 2435 N N . GLN A 1 286 ? 45.767 -3.975 -82.187 1.00 92.25 286 GLN A N 1
ATOM 2436 C CA . GLN A 1 286 ? 46.153 -4.692 -80.974 1.00 92.25 286 GLN A CA 1
ATOM 2437 C C . GLN A 1 286 ? 46.156 -3.771 -79.743 1.00 92.25 286 GLN A C 1
ATOM 2439 O O . GLN A 1 286 ? 45.671 -4.162 -78.680 1.00 92.25 286 GLN A O 1
ATOM 2444 N N . GLU A 1 287 ? 46.637 -2.537 -79.888 1.00 91.69 287 GLU A N 1
ATOM 2445 C CA . GLU A 1 287 ? 46.623 -1.520 -78.835 1.00 91.69 287 GLU A CA 1
ATOM 2446 C C . GLU A 1 287 ? 45.189 -1.134 -78.442 1.00 91.69 287 GLU A C 1
ATOM 2448 O O . GLU A 1 287 ? 44.876 -1.045 -77.254 1.00 91.69 287 GLU A O 1
ATOM 2453 N N . GLU A 1 288 ? 44.284 -0.986 -79.413 1.00 92.75 288 GLU A N 1
ATOM 2454 C CA . GLU A 1 288 ? 42.862 -0.731 -79.158 1.00 92.75 288 GLU A CA 1
ATOM 2455 C C . GLU A 1 288 ? 42.196 -1.894 -78.404 1.00 92.75 288 GLU A C 1
ATOM 2457 O O . GLU A 1 288 ? 41.481 -1.674 -77.418 1.00 92.75 288 GLU A O 1
ATOM 2462 N N . LYS A 1 289 ? 42.488 -3.143 -78.799 1.00 94.50 289 LYS A N 1
ATOM 2463 C CA . LYS A 1 289 ? 42.041 -4.340 -78.067 1.00 94.50 289 LYS A CA 1
ATOM 2464 C C . LYS A 1 289 ? 42.553 -4.340 -76.626 1.00 94.50 289 LYS A C 1
ATOM 2466 O O . LYS A 1 289 ? 41.767 -4.612 -75.717 1.00 94.50 289 LYS A O 1
ATOM 2471 N N . ARG A 1 290 ? 43.823 -3.979 -76.391 1.00 94.12 290 ARG A N 1
ATOM 2472 C CA . ARG A 1 290 ? 44.386 -3.877 -75.033 1.00 94.12 290 ARG A CA 1
ATOM 2473 C C . ARG A 1 290 ? 43.667 -2.819 -74.202 1.00 94.12 290 ARG A C 1
ATOM 2475 O O . ARG A 1 290 ? 43.271 -3.102 -73.077 1.00 94.12 290 ARG A O 1
ATOM 2482 N N . GLN A 1 291 ? 43.461 -1.622 -74.750 1.00 93.88 291 GLN A N 1
ATOM 2483 C CA . GLN A 1 291 ? 42.758 -0.546 -74.045 1.00 93.88 291 GLN A CA 1
ATOM 2484 C C . GLN A 1 291 ? 41.317 -0.929 -73.698 1.00 93.88 291 GLN A C 1
ATOM 2486 O O . GLN A 1 291 ? 40.826 -0.584 -72.622 1.00 93.88 291 GLN A O 1
ATOM 2491 N N . LYS A 1 292 ? 40.630 -1.651 -74.593 1.00 94.56 292 LYS A N 1
ATOM 2492 C CA . LYS A 1 292 ? 39.289 -2.185 -74.329 1.00 94.56 292 LYS A CA 1
ATOM 2493 C C . LYS A 1 292 ? 39.311 -3.212 -73.193 1.00 94.56 292 LYS A C 1
ATOM 2495 O O . LYS A 1 292 ? 38.488 -3.096 -72.287 1.00 94.56 292 LYS A O 1
ATOM 2500 N N . ALA A 1 293 ? 40.256 -4.153 -73.210 1.00 95.00 293 ALA A N 1
ATOM 2501 C CA . ALA A 1 293 ? 40.420 -5.147 -72.148 1.00 95.00 293 ALA A CA 1
ATOM 2502 C C . ALA A 1 293 ? 40.755 -4.497 -70.793 1.00 95.00 293 ALA A C 1
ATOM 2504 O O . ALA A 1 293 ? 40.183 -4.861 -69.773 1.00 95.00 293 ALA A O 1
ATOM 2505 N N . GLU A 1 294 ? 41.610 -3.475 -70.777 1.00 94.56 294 GLU A N 1
ATOM 2506 C CA . GLU A 1 294 ? 41.953 -2.722 -69.566 1.00 94.56 294 GLU A CA 1
ATOM 2507 C C . GLU A 1 294 ? 40.752 -1.949 -68.994 1.00 94.56 294 GLU A C 1
ATOM 2509 O O . GLU A 1 294 ? 40.541 -1.951 -67.782 1.00 94.56 294 GLU A O 1
ATOM 2514 N N . ARG A 1 295 ? 39.912 -1.344 -69.850 1.00 93.88 295 ARG A N 1
ATOM 2515 C CA . ARG A 1 295 ? 38.648 -0.720 -69.413 1.00 93.88 295 ARG A CA 1
ATOM 2516 C C . ARG A 1 295 ? 37.695 -1.744 -68.797 1.00 93.88 295 ARG A C 1
ATOM 2518 O O . ARG A 1 295 ? 37.096 -1.461 -67.763 1.00 93.88 295 ARG A O 1
ATOM 2525 N N . GLN A 1 296 ? 37.574 -2.924 -69.408 1.00 95.19 296 GLN A N 1
ATOM 2526 C CA . GLN A 1 296 ? 36.757 -4.019 -68.872 1.00 95.19 296 GLN A CA 1
ATOM 2527 C C . GLN A 1 296 ? 37.294 -4.517 -67.527 1.00 95.19 296 GLN A C 1
ATOM 2529 O O . GLN A 1 296 ? 36.522 -4.681 -66.586 1.00 95.19 296 GLN A O 1
ATOM 2534 N N . TYR A 1 297 ? 38.611 -4.682 -67.402 1.00 95.88 297 TYR A N 1
ATOM 2535 C CA . TYR A 1 297 ? 39.249 -5.067 -66.147 1.00 95.88 297 TYR A CA 1
ATOM 2536 C C . TYR A 1 297 ? 39.030 -4.022 -65.043 1.00 95.88 297 TYR A C 1
ATOM 2538 O O . TYR A 1 297 ? 38.679 -4.376 -63.918 1.00 95.88 297 TYR A O 1
ATOM 2546 N N . GLN A 1 298 ? 39.173 -2.727 -65.354 1.00 95.50 298 GLN A N 1
ATOM 2547 C CA . GLN A 1 298 ? 38.882 -1.655 -64.397 1.00 95.50 298 GLN A CA 1
ATOM 2548 C C . GLN A 1 298 ? 37.418 -1.698 -63.943 1.00 95.50 298 GLN A C 1
ATOM 2550 O O . GLN A 1 298 ? 37.152 -1.577 -62.749 1.00 95.50 298 GLN A O 1
ATOM 2555 N N . GLN A 1 299 ? 36.481 -1.901 -64.872 1.00 94.88 299 GLN A N 1
ATOM 2556 C CA . GLN A 1 299 ? 35.064 -2.013 -64.545 1.00 94.88 299 GLN A CA 1
ATOM 2557 C C . GLN A 1 299 ? 34.787 -3.203 -63.615 1.00 94.88 299 GLN A C 1
ATOM 2559 O O . GLN A 1 299 ? 34.176 -3.013 -62.568 1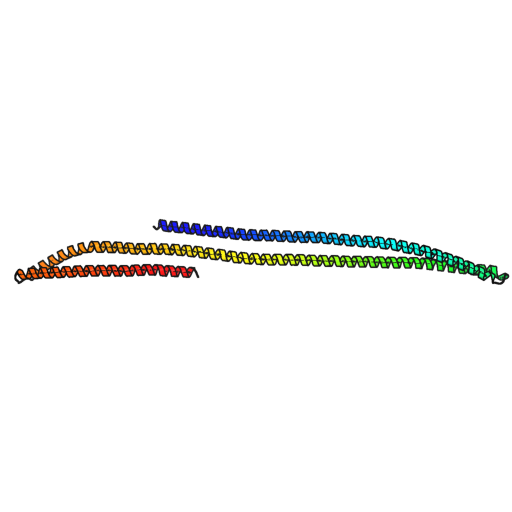.00 94.88 299 GLN A O 1
ATOM 2564 N N . GLN A 1 300 ? 35.296 -4.397 -63.935 1.00 96.75 300 GLN A N 1
ATOM 2565 C CA . GLN A 1 300 ? 35.145 -5.580 -63.076 1.00 96.75 300 GLN A CA 1
ATOM 2566 C C . GLN A 1 300 ? 35.755 -5.358 -61.687 1.00 96.75 300 GLN A C 1
ATOM 2568 O O . GLN A 1 300 ? 35.168 -5.738 -60.675 1.00 96.75 300 GLN A O 1
ATOM 2573 N N . LYS A 1 301 ? 36.913 -4.690 -61.613 1.00 97.00 301 LYS A N 1
ATOM 2574 C CA . LYS A 1 301 ? 37.532 -4.309 -60.339 1.00 97.00 301 LYS A CA 1
ATOM 2575 C C . LYS A 1 301 ? 36.622 -3.385 -59.525 1.00 97.00 301 LYS A C 1
ATOM 2577 O O . LYS A 1 301 ? 36.466 -3.599 -58.326 1.00 97.00 301 LYS A O 1
ATOM 2582 N N . HIS A 1 302 ? 36.031 -2.368 -60.153 1.00 97.38 302 HIS A N 1
ATOM 2583 C CA . HIS A 1 302 ? 35.104 -1.445 -59.489 1.00 97.38 302 HIS A CA 1
ATOM 2584 C C . HIS A 1 302 ? 33.829 -2.155 -59.012 1.00 97.38 302 HIS A C 1
ATOM 2586 O O . HIS A 1 302 ? 33.382 -1.907 -57.892 1.00 97.38 302 HIS A O 1
ATOM 2592 N N . GLU A 1 303 ? 33.284 -3.073 -59.811 1.00 96.50 303 GLU A N 1
ATOM 2593 C CA . GLU A 1 303 ? 32.122 -3.896 -59.449 1.00 96.50 303 GLU A CA 1
ATOM 2594 C C . GLU A 1 303 ? 32.415 -4.814 -58.253 1.00 96.50 303 GLU A C 1
ATOM 2596 O O . GLU A 1 303 ? 31.625 -4.861 -57.309 1.00 96.50 303 GLU A O 1
ATOM 2601 N N . ASN A 1 304 ? 33.572 -5.483 -58.237 1.00 97.00 304 ASN A N 1
ATOM 2602 C CA . ASN A 1 304 ? 33.984 -6.332 -57.116 1.00 97.00 304 ASN A CA 1
ATOM 2603 C C . ASN A 1 304 ? 34.165 -5.523 -55.823 1.00 97.00 304 ASN A C 1
ATOM 2605 O O . ASN A 1 304 ? 33.605 -5.891 -54.794 1.00 97.00 304 ASN A O 1
ATOM 2609 N N . GLN A 1 305 ? 34.848 -4.375 -55.886 1.00 96.94 305 GLN A N 1
ATOM 2610 C CA . GLN A 1 305 ? 34.994 -3.472 -54.735 1.00 96.94 305 GLN A CA 1
ATOM 2611 C C . GLN A 1 305 ? 33.645 -2.969 -54.210 1.00 96.94 305 GLN A C 1
ATOM 2613 O O . GLN A 1 305 ? 33.468 -2.809 -53.005 1.00 96.94 305 GLN A O 1
ATOM 2618 N N . MET A 1 306 ? 32.686 -2.705 -55.104 1.00 97.31 306 MET A N 1
ATOM 2619 C CA . MET A 1 306 ? 31.342 -2.288 -54.705 1.00 97.31 306 MET A CA 1
ATOM 2620 C C . MET A 1 306 ? 30.606 -3.418 -53.985 1.00 97.31 306 MET A C 1
ATOM 2622 O O . MET A 1 306 ? 29.991 -3.177 -52.950 1.00 97.31 306 MET A O 1
ATOM 2626 N N . ARG A 1 307 ? 30.704 -4.651 -54.496 1.00 97.38 307 ARG A N 1
ATOM 2627 C CA . ARG A 1 307 ? 30.110 -5.836 -53.864 1.00 97.38 307 ARG A CA 1
ATOM 2628 C C . ARG A 1 307 ? 30.681 -6.069 -52.465 1.00 97.38 307 ARG A C 1
ATOM 2630 O O . ARG A 1 307 ? 29.916 -6.282 -51.531 1.00 97.38 307 ARG A O 1
ATOM 2637 N N . GLU A 1 308 ? 31.999 -5.978 -52.311 1.00 97.00 308 GLU A N 1
ATOM 2638 C CA . GLU A 1 308 ? 32.672 -6.091 -51.010 1.00 97.00 308 GLU A CA 1
ATOM 2639 C C . GLU A 1 308 ? 32.223 -4.991 -50.040 1.00 97.00 308 GLU A C 1
ATOM 2641 O O . GLU A 1 308 ? 31.899 -5.283 -48.891 1.00 97.00 308 GLU A O 1
ATOM 2646 N N . MET A 1 309 ? 32.143 -3.739 -50.503 1.00 96.81 309 MET A N 1
ATOM 2647 C CA . MET A 1 309 ? 31.706 -2.608 -49.680 1.00 96.81 309 MET A CA 1
ATOM 2648 C C . MET A 1 309 ? 30.258 -2.762 -49.205 1.00 96.81 309 MET A C 1
ATOM 2650 O O . MET A 1 309 ? 29.960 -2.502 -48.041 1.00 96.81 309 MET A O 1
ATOM 2654 N N . VAL A 1 310 ? 29.357 -3.212 -50.083 1.00 95.69 310 VAL A N 1
ATOM 2655 C CA . VAL A 1 310 ? 27.966 -3.511 -49.712 1.00 95.69 310 VAL A CA 1
ATOM 2656 C C . VAL A 1 310 ? 27.919 -4.644 -48.686 1.00 95.69 310 VAL A C 1
ATOM 2658 O O . VAL A 1 310 ? 27.268 -4.487 -47.656 1.00 95.69 310 VAL A O 1
ATOM 2661 N N . GLY A 1 311 ? 28.679 -5.723 -48.895 1.00 96.81 311 GLY A N 1
ATOM 2662 C CA . GLY A 1 311 ? 28.771 -6.826 -47.934 1.00 96.81 311 GLY A CA 1
ATOM 2663 C C . GLY A 1 311 ? 29.287 -6.386 -46.557 1.00 96.81 311 GLY A C 1
ATOM 2664 O O . GLY A 1 311 ? 28.735 -6.787 -45.536 1.00 96.81 311 GLY A O 1
ATOM 2665 N N . GLN A 1 312 ? 30.288 -5.501 -46.506 1.00 96.12 312 GLN A N 1
ATOM 2666 C CA . GLN A 1 312 ? 30.762 -4.903 -45.250 1.00 96.12 312 GLN A CA 1
ATOM 2667 C C . GLN A 1 312 ? 29.676 -4.063 -44.569 1.00 96.12 312 GLN A C 1
ATOM 2669 O O . GLN A 1 312 ? 29.475 -4.181 -43.364 1.00 96.12 312 GLN A O 1
ATOM 2674 N N . CYS A 1 313 ? 28.936 -3.252 -45.329 1.00 96.25 313 CYS A N 1
ATOM 2675 C CA . CYS A 1 313 ? 27.838 -2.452 -44.785 1.00 96.25 313 CYS A CA 1
ATOM 2676 C C . CYS A 1 313 ? 26.736 -3.335 -44.174 1.00 96.25 313 CYS A C 1
ATOM 2678 O O . CYS A 1 313 ? 26.243 -3.043 -43.085 1.00 96.25 313 CYS A O 1
ATOM 2680 N N . GLU A 1 314 ? 26.366 -4.421 -44.853 1.00 96.06 314 GLU A N 1
ATOM 2681 C CA . GLU A 1 314 ? 25.393 -5.396 -44.350 1.00 96.06 314 GLU A CA 1
ATOM 2682 C C . GLU A 1 314 ? 25.890 -6.104 -43.087 1.00 96.06 314 GLU A C 1
ATOM 2684 O O . GLU A 1 314 ? 25.121 -6.297 -42.144 1.00 96.06 314 GLU A O 1
ATOM 2689 N N . ASN A 1 315 ? 27.174 -6.465 -43.036 1.00 96.50 315 ASN A N 1
ATOM 2690 C CA . ASN A 1 315 ? 27.775 -7.081 -41.854 1.00 96.50 315 ASN A CA 1
ATOM 2691 C C . ASN A 1 315 ? 27.778 -6.126 -40.657 1.00 96.50 315 ASN A C 1
ATOM 2693 O O . ASN A 1 315 ? 27.330 -6.522 -39.587 1.00 96.50 315 ASN A O 1
ATOM 2697 N N . ASN A 1 316 ? 28.143 -4.855 -40.852 1.00 95.25 316 ASN A N 1
ATOM 2698 C CA . ASN A 1 316 ? 28.097 -3.840 -39.794 1.00 95.25 316 ASN A CA 1
ATOM 2699 C C . ASN A 1 316 ? 26.691 -3.699 -39.179 1.00 95.25 316 ASN A C 1
ATOM 2701 O O . ASN A 1 316 ? 26.550 -3.512 -37.972 1.00 95.25 316 ASN A O 1
ATOM 2705 N N . ILE A 1 317 ? 25.638 -3.776 -40.004 1.00 96.00 317 ILE A N 1
ATOM 2706 C CA . ILE A 1 317 ? 24.248 -3.721 -39.527 1.00 96.00 317 ILE A CA 1
ATOM 2707 C C . ILE A 1 317 ? 23.886 -4.993 -38.756 1.00 96.00 317 ILE A C 1
ATOM 2709 O O . ILE A 1 317 ? 23.283 -4.896 -37.689 1.00 96.00 317 ILE A O 1
ATOM 2713 N N . ARG A 1 318 ? 24.266 -6.171 -39.265 1.00 96.19 318 ARG A N 1
ATOM 2714 C CA . ARG A 1 318 ? 24.005 -7.456 -38.598 1.00 96.19 318 ARG A CA 1
ATOM 2715 C C . ARG A 1 318 ? 24.696 -7.553 -37.238 1.00 96.19 318 ARG A C 1
ATOM 2717 O O . ARG A 1 318 ? 24.046 -7.918 -36.264 1.00 96.19 318 ARG A O 1
ATOM 2724 N N . GLU A 1 319 ? 25.969 -7.177 -37.156 1.00 95.25 319 GLU A N 1
ATOM 2725 C CA . GLU A 1 319 ? 26.726 -7.147 -35.898 1.00 95.25 319 GLU A CA 1
ATOM 2726 C C . GLU A 1 319 ? 26.098 -6.176 -34.892 1.00 95.25 319 GLU A C 1
ATOM 2728 O O . GLU A 1 319 ? 25.909 -6.520 -33.726 1.00 95.25 319 GLU A O 1
ATOM 2733 N N . LEU A 1 320 ? 25.697 -4.982 -35.344 1.00 95.69 320 LEU A N 1
ATOM 2734 C CA . LEU A 1 320 ? 25.009 -4.021 -34.485 1.00 95.69 320 LEU A CA 1
ATOM 2735 C C . LEU A 1 320 ? 23.687 -4.585 -33.945 1.00 95.69 320 LEU A C 1
ATOM 2737 O O . LEU A 1 320 ? 23.422 -4.472 -32.751 1.00 95.69 320 LEU A O 1
ATOM 2741 N N . GLN A 1 321 ? 22.873 -5.214 -34.794 1.00 94.12 321 GLN A N 1
ATOM 2742 C CA . GLN A 1 321 ? 21.615 -5.840 -34.377 1.00 94.12 321 GLN A CA 1
ATOM 2743 C C . GLN A 1 321 ? 21.839 -6.978 -33.377 1.00 94.12 321 GLN A C 1
ATOM 2745 O O . GLN A 1 321 ? 21.083 -7.106 -32.416 1.00 94.12 321 GLN A O 1
ATOM 2750 N N . GLN A 1 322 ? 22.890 -7.779 -33.561 1.00 94.31 322 GLN A N 1
ATOM 2751 C CA . GLN A 1 322 ? 23.252 -8.826 -32.610 1.00 94.31 322 GLN A CA 1
ATOM 2752 C C . GLN A 1 322 ? 23.574 -8.236 -31.230 1.00 94.31 322 GLN A C 1
ATOM 2754 O O . GLN A 1 322 ? 22.967 -8.639 -30.239 1.00 94.31 322 GLN A O 1
ATOM 2759 N N . LEU A 1 323 ? 24.432 -7.212 -31.176 1.00 93.56 323 LEU A N 1
ATOM 2760 C CA . LEU A 1 323 ? 24.774 -6.510 -29.932 1.00 93.56 323 LEU A CA 1
ATOM 2761 C C . LEU A 1 323 ? 23.555 -5.858 -29.262 1.00 93.56 323 LEU A C 1
ATOM 2763 O O . LEU A 1 323 ? 23.518 -5.699 -28.043 1.00 93.56 323 LEU A O 1
ATOM 2767 N N . GLN A 1 324 ? 22.565 -5.429 -30.044 1.00 92.88 324 GLN A N 1
ATOM 2768 C CA . GLN A 1 324 ? 21.315 -4.875 -29.526 1.00 92.88 324 GLN A CA 1
ATOM 2769 C C . GLN A 1 324 ? 20.410 -5.956 -28.932 1.00 92.88 324 GLN A C 1
ATOM 2771 O O . GLN A 1 324 ? 19.820 -5.740 -27.874 1.00 92.88 324 GLN A O 1
ATOM 2776 N N . ASN A 1 325 ? 20.316 -7.121 -29.572 1.00 89.62 325 ASN A N 1
ATOM 2777 C CA . ASN A 1 325 ? 19.527 -8.243 -29.068 1.00 89.62 325 ASN A CA 1
ATOM 2778 C C . ASN A 1 325 ? 20.088 -8.777 -27.747 1.00 89.62 325 ASN A C 1
ATOM 2780 O O . ASN A 1 325 ? 19.319 -9.035 -26.826 1.00 89.62 325 ASN A O 1
ATOM 2784 N N . GLU A 1 326 ? 21.414 -8.848 -27.619 1.00 90.69 326 GLU A N 1
ATOM 2785 C CA . GLU A 1 326 ? 22.096 -9.233 -26.375 1.00 90.69 326 GLU A CA 1
ATOM 2786 C C . GLU A 1 326 ? 21.798 -8.284 -25.203 1.00 90.69 326 GLU A C 1
ATOM 2788 O O . GLU A 1 326 ? 21.852 -8.706 -24.057 1.00 90.69 326 GLU A O 1
ATOM 2793 N N . LYS A 1 327 ? 21.458 -7.013 -25.464 1.00 85.31 327 LYS A N 1
ATOM 2794 C CA . LYS A 1 327 ? 21.080 -6.034 -24.424 1.00 85.31 327 LYS A CA 1
ATOM 2795 C C . LYS A 1 327 ? 19.596 -6.079 -24.047 1.00 85.31 327 LYS A C 1
ATOM 2797 O O . LYS A 1 327 ? 19.204 -5.467 -23.056 1.00 85.31 327 LYS A O 1
ATOM 2802 N N . CYS A 1 328 ? 18.762 -6.699 -24.880 1.00 75.12 328 CYS A N 1
ATOM 2803 C CA . CYS A 1 328 ? 17.312 -6.789 -24.682 1.00 75.12 328 CYS A CA 1
ATOM 2804 C C . CYS A 1 328 ? 16.887 -8.047 -23.905 1.00 75.12 328 CYS A C 1
ATOM 2806 O O . CYS A 1 328 ? 15.737 -8.110 -23.457 1.00 75.12 328 CYS A O 1
ATOM 2808 N N . HIS A 1 329 ? 17.784 -9.026 -23.797 1.00 60.84 329 HIS A N 1
ATOM 2809 C CA . HIS A 1 329 ? 17.648 -10.266 -23.035 1.00 60.84 329 HIS A CA 1
ATOM 2810 C C . HIS A 1 329 ? 18.476 -10.182 -21.758 1.00 60.84 329 HIS A C 1
ATOM 2812 O O . HIS A 1 329 ? 18.005 -10.748 -20.746 1.00 60.84 329 HIS A O 1
#

pLDDT: mean 93.28, std 7.47, range [54.5, 98.5]

Mean predicted aligned error: 10.79 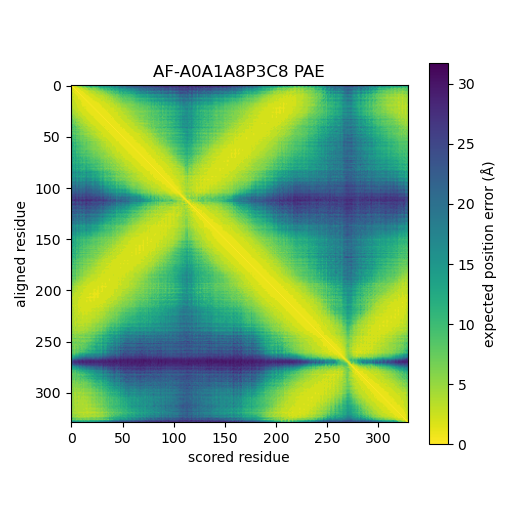Å

Organism: NCBI:txid451742

InterPro domains:
  IPR022165 Polo kinase kinase [PF12474] (28-165)
  IPR022165 Polo kinase kinase [PF12474] (195-329)
  IPR051585 STE20 Subfamily Serine/Threonine Kinases [PTHR46538] (1-329)

Nearest PDB structures (foldseek):
  8to0-assembly1_GX  TM=2.624E-01  e=8.688E+00  Mus musculus

Sequence (329 aa):
LRRQELRELRLLQKEEQRAQAGLTAKLESQTEQMQKRFDQETNAKKKHYDTELENMEKQQKQKIEKIEADHNVKLRDETKRIKAEQERDYHKFLDQLKLKKKEVKNSVEKVAKSQRKETLKQRLSFYAEDKAKQEENFLASQKNDLDTTLKKMISNNKREIAEQERECLNKKQEFIRDREAAIWEMEENHLNEKHQLMKQQLKDQYFLQRHLLLKKHEKETEQMQRYNQRMIEILKGRQQQEKNRLPRIQRSEAKTRMAMFKKSLVINSSGRSSEDRKRVKEFSLQEEKRQKAERQYQQQKHENQMREMVGQCENNIRELQQLQNEKCH

Radius of gyration: 66.77 Å; Cα contacts (8 Å, |Δi|>4): 68; chains: 1; bounding box: 133×42×197 Å

Solvent-accessible surface area (backbone atoms only — not comparable to full-atom values): 17510 Å² total; per-residue (Å²): 103,74,72,51,57,53,49,54,53,53,51,50,53,52,50,50,53,49,53,50,52,53,50,51,54,50,53,51,50,52,53,51,53,51,50,53,51,51,53,50,51,51,51,52,52,51,52,50,54,55,50,52,51,54,53,49,52,52,53,49,50,53,52,51,55,48,50,54,50,52,48,53,50,52,52,53,53,50,52,52,51,53,50,58,47,48,54,54,51,48,53,54,50,53,52,50,51,55,50,53,55,50,51,58,54,58,61,34,70,77,43,61,80,89,48,31,68,62,52,43,52,53,54,51,50,52,48,50,54,52,49,51,53,51,51,50,51,50,54,51,47,54,53,49,54,52,52,53,51,52,51,52,49,54,53,50,50,54,48,52,51,54,53,50,52,50,51,51,51,51,54,52,52,52,52,51,50,53,51,51,51,55,48,49,55,51,53,52,52,49,52,51,51,51,49,54,49,52,56,49,51,52,50,54,51,50,52,50,53,53,51,53,51,51,55,50,51,52,52,53,49,54,50,50,52,56,49,41,53,49,55,52,50,52,50,50,54,50,51,52,52,52,62,68,46,44,66,58,52,52,54,54,50,51,52,54,52,50,52,52,50,54,52,49,47,71,75,70,61,91,71,64,76,72,55,56,58,51,53,54,50,53,50,50,55,51,50,50,52,49,53,51,51,51,52,51,50,51,49,53,51,53,52,50,54,48,53,52,51,51,52,50,41,54,46,56,52,51,54,51,51,50,60,51,53,68,73,75,108

Secondary structure (DSSP, 8-state):
-HHHHHHHHHHHHHHHHHHHHHHHHHHHHHHHHHHHHHHHHHHHHHHHHHHHHHHHHHHHHHHHHHHHHHHHHHHHHHHHHHHHHHHHHHHHHHHHHHHHHHHHHHHHHTS-TTTHHHHHHHHHHHHHHHHHHHHHHHHHHHHHHHHHHHHHHHHHHHHHHHHHHHHHHHHHHHHHHHHHHHHHHHHHHHHHHHHHHHHHHHHHHHHHHHHHHHHHHHHHHHHHHHHHHHHHHHHHHHHHHHHHHHHHHHHHHHHHHHHHHHHHHHHH--S-HHHHHHHHHHHHHHHHHHHHHHHHHHHHHHHHHHHHHHHHHHHHHHHHHHHHHHHH-